Protein AF-A0A952XNN8-F1 (afdb_monomer_lite)

Sequence (340 aa):
MRARLDSSLRLARVRGRLCVHFQHLAVVLCALLALPAVAVSGEESTPTAVELVNASRPTACAEEDNVYVKLIGQGVAAFRIEAHHPDYIETLSADLTAPDFAGCDMSGDPAYAFTPRTVVLYEDAEIKLIGHAFQSFWRPNVVPFRVAERTERGLHLIQVFLKQGAKATEFLVLYPADGYWRLKPLPPPHLGDSAYGSSFLIGPIADERRPLVAIEDVLFEPATRTFHLAFGSGGRGSLAIAAIRDDAAVLDVTFDPPAGSIPFAALRSMFVAPQVADTAEVRWQPGAAEPFSQVAVMDLRAERAQAVRFGRSIPSRHNTSAPDLAFHAFKILPAVAKER

pLDDT: mean 87.73, std 19.94, range [31.05, 98.88]

Foldseek 3Di:
DDDDDDDDDDDDDDDDDDDDDDDDDDPPDPPPPPDPPPPPPPQPWDQFKWKWAWPADAAPALPDLRTKIFTFDFQFFKWKKKWFWAPCQVVDLAWFADHDGVRHDPVPAAKDADDWDKDFQDDDQFKTKIFIADRIDRDPDKEWEAEDPDIDIRTQKMWMWTDDPPDTATAKMARQQFQKIFGHAAADPSYPGADRFKIKHAAFWDDDVHIGWAWRYWYQYPVQRKIWTAGPVGWIKIWTFPDHHNGMTMIMMGIVVGDHRGGRMMMTGGDNDLQSILFFKKWFAQDPPGDIDMDTSVPDHTDIGQKMKTGHNDAHSHRRGHTIMMMHRTTGGPVVVVVD

Structure (mmCIF, N/CA/C/O backbone):
data_AF-A0A952XNN8-F1
#
_entry.id   AF-A0A952XNN8-F1
#
loop_
_atom_site.group_PDB
_atom_site.id
_atom_site.type_symbol
_atom_site.label_atom_id
_atom_site.label_alt_id
_atom_site.label_comp_id
_atom_site.label_asym_id
_atom_site.label_entity_id
_atom_site.label_seq_id
_atom_site.pdbx_PDB_ins_code
_atom_site.Cartn_x
_atom_site.Cartn_y
_atom_site.Cartn_z
_atom_site.occupancy
_atom_site.B_iso_or_equiv
_atom_site.auth_seq_id
_atom_site.auth_comp_id
_atom_site.auth_asym_id
_atom_site.auth_atom_id
_atom_site.pdbx_PDB_model_num
ATOM 1 N N . MET A 1 1 ? -61.383 49.063 20.724 1.00 38.66 1 MET A N 1
ATOM 2 C CA . MET A 1 1 ? -60.481 49.573 21.781 1.00 38.66 1 MET A CA 1
ATOM 3 C C . MET A 1 1 ? -59.365 50.363 21.093 1.00 38.66 1 MET A C 1
ATOM 5 O O . MET A 1 1 ? -58.889 49.914 20.063 1.00 38.66 1 MET A O 1
ATOM 9 N N . ARG A 1 2 ? -59.108 51.581 21.587 1.00 35.41 2 ARG A N 1
ATOM 10 C CA . ARG A 1 2 ? -58.273 52.700 21.072 1.00 35.41 2 ARG A CA 1
ATOM 11 C C . ARG A 1 2 ? -56.933 52.281 20.414 1.00 35.41 2 ARG A C 1
ATOM 13 O O . ARG A 1 2 ? -56.268 51.416 20.958 1.00 35.41 2 ARG A O 1
ATOM 20 N N . ALA A 1 3 ? -56.636 52.723 19.181 1.00 32.47 3 ALA A N 1
ATOM 21 C CA . ALA A 1 3 ? -55.919 53.961 18.756 1.00 32.47 3 ALA A CA 1
ATOM 22 C C . ALA A 1 3 ? -54.372 53.808 18.794 1.00 32.47 3 ALA A C 1
ATOM 24 O O . ALA A 1 3 ? -53.857 53.396 19.822 1.00 32.47 3 ALA A O 1
ATOM 25 N N . ARG A 1 4 ? -53.663 53.907 17.642 1.00 33.66 4 ARG A N 1
ATOM 26 C CA . ARG A 1 4 ? -52.866 55.069 17.121 1.00 33.66 4 ARG A CA 1
ATOM 27 C C . ARG A 1 4 ? -51.765 55.526 18.105 1.00 33.66 4 ARG A C 1
ATOM 29 O O . ARG A 1 4 ? -52.049 55.599 19.287 1.00 33.66 4 ARG A O 1
ATOM 36 N N . LEU A 1 5 ? -50.524 55.887 17.766 1.00 38.25 5 LEU A N 1
ATOM 37 C CA . LEU A 1 5 ? -49.857 56.500 16.600 1.00 38.25 5 LEU A CA 1
ATOM 38 C C . LEU A 1 5 ? -48.440 55.870 16.489 1.00 38.25 5 LEU A C 1
ATOM 40 O O . LEU A 1 5 ? -47.898 55.470 17.511 1.00 38.25 5 LEU A O 1
ATOM 44 N N . ASP A 1 6 ? -47.790 55.611 15.357 1.00 34.72 6 ASP A N 1
ATOM 45 C CA . ASP A 1 6 ? -47.508 56.358 14.122 1.00 34.72 6 ASP A CA 1
ATOM 46 C C . ASP A 1 6 ? -46.457 57.485 14.245 1.00 34.72 6 ASP A C 1
ATOM 48 O O . ASP A 1 6 ? -46.598 58.418 15.035 1.00 34.72 6 ASP A O 1
ATOM 52 N N . SER A 1 7 ? -45.468 57.379 13.345 1.00 35.44 7 SER A N 1
ATOM 53 C CA . SER A 1 7 ? -44.867 58.476 12.570 1.00 35.44 7 SER A CA 1
ATOM 54 C C . SER A 1 7 ? -43.469 59.030 12.913 1.00 35.44 7 SER A C 1
ATOM 56 O O . SER A 1 7 ? -43.279 59.863 13.794 1.00 35.44 7 SER A O 1
ATOM 58 N N . SER A 1 8 ? -42.576 58.751 11.947 1.00 32.84 8 SER A N 1
ATOM 59 C CA . SER A 1 8 ? -41.785 59.710 11.130 1.00 32.84 8 SER A CA 1
ATOM 60 C C . SER A 1 8 ? -40.485 60.307 11.702 1.00 32.84 8 SER A C 1
ATOM 62 O O . SER A 1 8 ? -40.487 60.990 12.713 1.00 32.84 8 SER A O 1
ATOM 64 N N . LEU A 1 9 ? -39.317 59.991 11.114 1.00 35.84 9 LEU A N 1
ATOM 65 C CA . LEU A 1 9 ? -38.689 60.591 9.906 1.00 35.84 9 LEU A CA 1
ATOM 66 C C . LEU A 1 9 ? -38.260 62.059 10.084 1.00 35.84 9 LEU A C 1
ATOM 68 O O . LEU A 1 9 ? -39.118 62.933 10.152 1.00 35.84 9 LEU A O 1
ATOM 72 N N . ARG A 1 10 ? -36.949 62.335 9.952 1.00 34.03 10 ARG A N 1
ATOM 73 C CA . ARG A 1 10 ? -36.367 63.198 8.891 1.00 34.03 10 ARG A CA 1
ATOM 74 C C . ARG A 1 10 ? -34.846 63.379 9.025 1.00 34.03 10 ARG A C 1
ATOM 76 O O . ARG A 1 10 ? -34.302 63.504 10.114 1.00 34.03 10 ARG A O 1
ATOM 83 N N . LEU A 1 11 ? -34.203 63.415 7.856 1.00 37.34 11 LEU A N 1
ATOM 84 C CA . LEU A 1 11 ? -32.816 63.803 7.592 1.00 37.34 11 LEU A CA 1
ATOM 85 C C . LEU A 1 11 ? -32.544 65.284 7.913 1.00 37.34 11 LEU A C 1
ATOM 87 O O . LEU A 1 11 ? -33.414 66.112 7.656 1.00 37.34 11 LEU A O 1
ATOM 91 N N . ALA A 1 12 ? -31.284 65.623 8.225 1.00 34.19 12 ALA A N 1
ATOM 92 C CA . ALA A 1 12 ? -30.585 66.765 7.611 1.00 34.19 12 ALA A CA 1
ATOM 93 C C . ALA A 1 12 ? -29.054 66.709 7.821 1.00 34.19 12 ALA A C 1
ATOM 95 O O . ALA A 1 12 ? -28.563 66.555 8.934 1.00 34.19 12 ALA A O 1
ATOM 96 N N . ARG A 1 13 ? -28.307 66.885 6.721 1.00 37.78 13 ARG A N 1
ATOM 97 C CA . ARG A 1 13 ? -26.875 67.242 6.662 1.00 37.78 13 ARG A CA 1
ATOM 98 C C . ARG A 1 13 ? -26.686 68.707 7.058 1.00 37.78 13 ARG A C 1
ATOM 100 O O . ARG A 1 13 ? -27.404 69.529 6.502 1.00 37.78 13 ARG A O 1
ATOM 107 N N . VAL A 1 14 ? -25.607 69.047 7.773 1.00 37.22 14 VAL A N 1
ATOM 108 C CA . VAL A 1 14 ? -24.924 70.351 7.627 1.00 37.22 14 VAL A CA 1
ATOM 109 C C . VAL A 1 14 ? -23.406 70.187 7.800 1.00 37.22 14 VAL A C 1
ATOM 111 O O . VAL A 1 14 ? -22.929 69.557 8.737 1.00 37.22 14 VAL A O 1
ATOM 114 N N . ARG A 1 15 ? -22.661 70.748 6.838 1.00 36.31 15 ARG A N 1
ATOM 115 C CA . ARG A 1 15 ? -21.203 70.955 6.805 1.00 36.31 15 ARG A CA 1
ATOM 116 C C . ARG A 1 15 ? -20.819 72.156 7.678 1.00 36.31 15 ARG A C 1
ATOM 118 O O . ARG A 1 15 ? -21.513 73.163 7.624 1.00 36.31 15 ARG A O 1
ATOM 125 N N . GLY A 1 16 ? -19.646 72.140 8.309 1.00 31.05 16 GLY A N 1
ATOM 126 C CA . GLY A 1 16 ? -19.059 73.360 8.872 1.00 31.05 16 GLY A CA 1
ATOM 127 C C . GLY A 1 16 ? -17.644 73.160 9.401 1.00 31.05 16 GLY A C 1
ATOM 128 O O . GLY A 1 16 ? -17.443 72.443 10.368 1.00 31.05 16 GLY A O 1
ATOM 129 N N . ARG A 1 17 ? -16.675 73.787 8.730 1.00 36.91 17 ARG A N 1
ATOM 130 C CA . ARG A 1 17 ? -15.258 73.889 9.110 1.00 36.91 17 ARG A CA 1
ATOM 131 C C . ARG A 1 17 ? -15.115 74.660 10.424 1.00 36.91 17 ARG A C 1
ATOM 133 O O . ARG A 1 17 ? -15.753 75.697 10.535 1.00 36.91 17 ARG A O 1
ATOM 140 N N . LEU A 1 18 ? -14.170 74.296 11.290 1.00 37.06 18 LEU A N 1
ATOM 141 C CA . LEU A 1 18 ? -13.399 75.301 12.025 1.00 37.06 18 LEU A CA 1
ATOM 142 C C . LEU A 1 18 ? -11.989 74.786 12.335 1.00 37.06 18 LEU A C 1
ATOM 144 O O . LEU A 1 18 ? -11.784 73.654 12.760 1.00 37.06 18 LEU A O 1
ATOM 148 N N . CYS A 1 19 ? -11.039 75.650 12.008 1.00 33.22 19 CYS A N 1
ATOM 149 C CA . CYS A 1 19 ? -9.606 75.532 12.207 1.00 33.22 19 CYS A CA 1
ATOM 150 C C . CYS A 1 19 ? -9.239 76.060 13.610 1.00 33.22 19 CYS A C 1
ATOM 152 O O . CYS A 1 19 ? -10.074 76.680 14.263 1.00 33.22 19 CYS A O 1
ATOM 154 N N . VAL A 1 20 ? -7.952 75.934 13.954 1.00 38.78 20 VAL A N 1
ATOM 155 C CA . VAL A 1 20 ? -7.191 76.602 15.037 1.00 38.78 20 VAL A CA 1
ATOM 156 C C . VAL A 1 20 ? -6.836 75.724 16.253 1.00 38.78 20 VAL A C 1
ATOM 158 O O . VAL A 1 20 ? -7.549 75.643 17.242 1.00 38.78 20 VAL A O 1
ATOM 161 N N . HIS A 1 21 ? -5.669 75.082 16.104 1.00 34.88 21 HIS A N 1
ATOM 162 C CA . HIS A 1 21 ? -4.480 75.123 16.975 1.00 34.88 21 HIS A CA 1
ATOM 163 C C . HIS A 1 21 ? -4.674 75.000 18.493 1.00 34.88 21 HIS A C 1
ATOM 165 O O . HIS A 1 21 ? -5.120 75.949 19.118 1.00 34.88 21 HIS A O 1
ATOM 171 N N . PHE A 1 22 ? -4.092 73.956 19.096 1.00 36.47 22 PHE A N 1
ATOM 172 C CA . PHE A 1 22 ? -3.045 74.162 20.105 1.00 36.47 22 PHE A CA 1
ATOM 173 C C . PHE A 1 22 ? -2.086 72.964 20.178 1.00 36.47 22 PHE A C 1
ATOM 175 O O . PHE A 1 22 ? -2.487 71.807 20.079 1.00 36.47 22 PHE A O 1
ATOM 182 N N . GLN A 1 23 ? -0.800 73.295 20.277 1.00 36.34 23 GLN A N 1
ATOM 183 C CA . GLN A 1 23 ? 0.357 72.410 20.386 1.00 36.34 23 GLN A CA 1
ATOM 184 C C . GLN A 1 23 ? 0.234 71.433 21.567 1.00 36.34 23 GLN A C 1
ATOM 186 O O . GLN A 1 23 ? -0.269 71.817 22.613 1.00 36.34 23 GLN A O 1
ATOM 191 N N . HIS A 1 24 ? 0.745 70.205 21.422 1.00 33.38 24 HIS A N 1
ATOM 192 C CA . HIS A 1 24 ? 1.887 69.690 22.196 1.00 33.38 24 HIS A CA 1
ATOM 193 C C . HIS A 1 24 ? 2.165 68.207 21.866 1.00 33.38 24 HIS A C 1
ATOM 195 O O . HIS A 1 24 ? 1.346 67.328 22.091 1.00 33.38 24 HIS A O 1
ATOM 201 N N . LEU A 1 25 ? 3.374 67.977 21.346 1.00 37.31 25 LEU A N 1
ATOM 202 C CA . LEU A 1 25 ? 4.320 66.948 21.791 1.00 37.31 25 LEU A CA 1
ATOM 203 C C . LEU A 1 25 ? 3.867 65.468 21.826 1.00 37.31 25 LEU A C 1
ATOM 205 O O . LEU A 1 25 ? 3.408 64.982 22.849 1.00 37.31 25 LEU A O 1
ATOM 209 N N . ALA A 1 26 ? 4.156 64.725 20.752 1.00 40.31 26 ALA A N 1
ATOM 210 C CA . ALA A 1 26 ? 4.663 63.343 20.813 1.00 40.31 26 ALA A CA 1
ATOM 211 C C . ALA A 1 26 ? 5.085 62.885 19.405 1.00 40.31 26 ALA A C 1
ATOM 213 O O . ALA A 1 26 ? 4.307 62.298 18.656 1.00 40.31 26 ALA A O 1
ATOM 214 N N . VAL A 1 27 ? 6.333 63.168 19.025 1.00 37.56 27 VAL A N 1
ATOM 215 C CA . VAL A 1 27 ? 6.974 62.503 17.883 1.00 37.56 27 VAL A CA 1
ATOM 216 C C . VAL A 1 27 ? 7.421 61.127 18.375 1.00 37.56 27 VAL A C 1
ATOM 218 O O . VAL A 1 27 ? 8.501 60.988 18.940 1.00 37.56 27 VAL A O 1
ATOM 221 N N . VAL A 1 28 ? 6.566 60.116 18.213 1.00 43.31 28 VAL A N 1
ATOM 222 C CA . VAL A 1 28 ? 6.980 58.710 18.302 1.00 43.31 28 VAL A CA 1
ATOM 223 C C . VAL A 1 28 ? 7.359 58.272 16.895 1.00 43.31 28 VAL A C 1
ATOM 225 O O . VAL A 1 28 ? 6.518 58.078 16.020 1.00 43.31 28 VAL A O 1
ATOM 228 N N . LEU A 1 29 ? 8.668 58.190 16.685 1.00 41.41 29 LEU A N 1
ATOM 229 C CA . LEU A 1 29 ? 9.317 57.697 15.484 1.00 41.41 29 LEU A CA 1
ATOM 230 C C . LEU A 1 29 ? 8.945 56.214 15.291 1.00 41.41 29 LEU A C 1
ATOM 232 O O . LEU A 1 29 ? 9.485 55.341 15.966 1.00 41.41 29 LEU A O 1
ATOM 236 N N . CYS A 1 30 ? 8.014 55.922 14.378 1.00 38.31 30 CYS A N 1
ATOM 237 C CA . CYS A 1 30 ? 7.807 54.570 13.857 1.00 38.31 30 CYS A CA 1
ATOM 238 C C . CYS A 1 30 ? 9.020 54.177 13.005 1.00 38.31 30 CYS A C 1
ATOM 240 O O . CYS A 1 30 ? 9.032 54.363 11.789 1.00 38.31 30 CYS A O 1
ATOM 242 N N . ALA A 1 31 ? 10.048 53.626 13.648 1.00 39.78 31 ALA A N 1
ATOM 243 C CA . ALA A 1 31 ? 11.050 52.814 12.977 1.00 39.78 31 ALA A CA 1
ATOM 244 C C . ALA A 1 31 ? 10.404 51.466 12.614 1.00 39.78 31 ALA A C 1
ATOM 246 O O . ALA A 1 31 ? 10.476 50.494 13.362 1.00 39.78 31 ALA A O 1
ATOM 247 N N . LEU A 1 32 ? 9.721 51.433 11.468 1.00 42.06 32 LEU A N 1
ATOM 248 C CA . LEU A 1 32 ? 9.370 50.196 10.776 1.00 42.06 32 LEU A CA 1
ATOM 249 C C . LEU A 1 32 ? 10.679 49.528 10.340 1.00 42.06 32 LEU A C 1
ATOM 251 O O . LEU A 1 32 ? 11.254 49.859 9.305 1.00 42.06 32 LEU A O 1
ATOM 255 N N . LEU A 1 33 ? 11.164 48.609 11.172 1.00 42.16 33 LEU A N 1
ATOM 256 C CA . LEU A 1 33 ? 12.166 47.624 10.797 1.00 42.16 33 LEU A CA 1
ATOM 257 C C . LEU A 1 33 ? 11.570 46.766 9.676 1.00 42.16 33 LEU A C 1
ATOM 259 O O . LEU A 1 33 ? 10.766 45.868 9.921 1.00 42.16 33 LEU A O 1
ATOM 263 N N . ALA A 1 34 ? 11.954 47.070 8.438 1.00 42.81 34 ALA A N 1
ATOM 264 C CA . ALA A 1 34 ? 11.803 46.168 7.311 1.00 42.81 34 ALA A CA 1
ATOM 265 C C . ALA A 1 34 ? 12.694 44.943 7.569 1.00 42.81 34 ALA A C 1
ATOM 267 O O . ALA A 1 34 ? 13.867 44.916 7.204 1.00 42.81 34 ALA A O 1
ATOM 268 N N . LEU A 1 35 ? 12.141 43.949 8.265 1.00 39.84 35 LEU A N 1
ATOM 269 C CA . LEU A 1 35 ? 12.686 42.599 8.284 1.00 39.84 35 LEU A CA 1
ATOM 270 C C . LEU A 1 35 ? 12.667 42.094 6.835 1.00 39.84 35 LEU A C 1
ATOM 272 O O . LEU A 1 35 ? 11.587 42.059 6.236 1.00 39.84 35 LEU A O 1
ATOM 276 N N . PRO A 1 36 ? 13.813 41.728 6.236 1.00 40.41 36 PRO A N 1
ATOM 277 C CA . PRO A 1 36 ? 13.785 41.035 4.966 1.00 40.41 36 PRO A CA 1
ATOM 278 C C . PRO A 1 36 ? 13.053 39.717 5.210 1.00 40.41 36 PRO A C 1
ATOM 280 O O . PRO A 1 36 ? 13.489 38.891 6.013 1.00 40.41 36 PRO A O 1
ATOM 283 N N . ALA A 1 37 ? 11.914 39.541 4.543 1.00 41.75 37 ALA A N 1
ATOM 284 C CA . ALA A 1 37 ? 11.331 38.228 4.365 1.00 41.75 37 ALA A CA 1
ATOM 285 C C . ALA A 1 37 ? 12.390 37.396 3.637 1.00 41.75 37 ALA A C 1
ATOM 287 O O . ALA A 1 37 ? 12.587 37.538 2.431 1.00 41.75 37 ALA A O 1
ATOM 288 N N . VAL A 1 38 ? 13.135 36.588 4.390 1.00 37.34 38 VAL A N 1
ATOM 289 C CA . VAL A 1 38 ? 13.925 35.511 3.814 1.00 37.34 38 VAL A CA 1
ATOM 290 C C . VAL A 1 38 ? 12.889 34.585 3.202 1.00 37.34 38 VAL A C 1
ATOM 292 O O . VAL A 1 38 ? 12.215 33.835 3.906 1.00 37.34 38 VAL A O 1
ATOM 295 N N . ALA A 1 39 ? 12.693 34.715 1.892 1.00 38.72 39 ALA A N 1
ATOM 296 C CA . ALA A 1 39 ? 12.057 33.680 1.113 1.00 38.72 39 ALA A CA 1
ATOM 297 C C . ALA A 1 39 ? 12.880 32.420 1.379 1.00 38.72 39 ALA A C 1
ATOM 299 O O . ALA A 1 39 ? 14.036 32.322 0.966 1.00 38.72 39 ALA A O 1
ATOM 300 N N . VAL A 1 40 ? 12.319 31.497 2.157 1.00 36.19 40 VAL A N 1
ATOM 301 C CA . VAL A 1 40 ? 12.812 30.128 2.199 1.00 36.19 40 VAL A CA 1
ATOM 302 C C . VAL A 1 40 ? 12.585 29.617 0.787 1.00 36.19 40 VAL A C 1
ATOM 304 O O . VAL A 1 40 ? 11.469 29.254 0.422 1.00 36.19 40 VAL A O 1
ATOM 307 N N . SER A 1 41 ? 13.623 29.697 -0.043 1.00 41.06 41 SER A N 1
ATOM 308 C CA . SER A 1 41 ? 13.684 28.968 -1.297 1.00 41.06 41 SER A CA 1
ATOM 309 C C . SER A 1 41 ? 13.541 27.502 -0.918 1.00 41.06 41 SER A C 1
ATOM 311 O O . SER A 1 41 ? 14.491 26.896 -0.427 1.00 41.06 41 SER A O 1
ATOM 313 N N . GLY A 1 42 ? 12.328 26.965 -1.047 1.00 44.47 42 GLY A N 1
ATOM 314 C CA . GLY A 1 42 ? 12.117 25.531 -0.970 1.00 44.47 42 GLY A CA 1
ATOM 315 C C . GLY A 1 42 ? 13.033 24.910 -2.010 1.00 44.47 42 GLY A C 1
ATOM 316 O O . GLY A 1 42 ? 12.947 25.260 -3.186 1.00 44.47 42 GLY A O 1
ATOM 317 N N . GLU A 1 43 ? 13.970 24.081 -1.565 1.00 57.31 43 GLU A N 1
ATOM 318 C CA . GLU A 1 43 ? 14.829 23.326 -2.462 1.00 57.31 43 GLU A CA 1
ATOM 319 C C . GLU A 1 43 ? 13.937 22.549 -3.440 1.00 57.31 43 GLU A C 1
ATOM 321 O O . GLU A 1 43 ? 13.166 21.673 -3.045 1.00 57.31 43 GLU A O 1
ATOM 326 N N . GLU A 1 44 ? 13.984 22.935 -4.714 1.00 67.38 44 GLU A N 1
ATOM 327 C CA . GLU A 1 44 ? 13.086 22.410 -5.733 1.00 67.38 44 GLU A CA 1
ATOM 328 C C . GLU A 1 44 ? 13.489 20.964 -6.041 1.00 67.38 44 GLU A C 1
ATOM 330 O O . GLU A 1 44 ? 14.497 20.685 -6.690 1.00 67.38 44 GLU A O 1
ATOM 335 N N . SER A 1 45 ? 12.736 20.017 -5.485 1.00 81.50 45 SER A N 1
ATOM 336 C CA . SER A 1 45 ? 12.999 18.588 -5.634 1.00 81.50 45 SER A CA 1
ATOM 337 C C . SER A 1 45 ? 13.016 18.178 -7.109 1.00 81.50 45 SER A C 1
ATOM 339 O O . SER A 1 45 ? 12.103 18.537 -7.855 1.00 81.50 45 SER A O 1
ATOM 341 N N . THR A 1 46 ? 14.000 17.382 -7.524 1.00 90.19 46 THR A N 1
ATOM 342 C CA . THR A 1 46 ? 14.144 16.965 -8.928 1.00 90.19 46 THR A CA 1
ATOM 343 C C . THR A 1 46 ? 13.443 15.621 -9.166 1.00 90.19 46 THR A C 1
ATOM 345 O O . THR A 1 46 ? 13.690 14.684 -8.399 1.00 90.19 46 THR A O 1
ATOM 348 N N . PRO A 1 47 ? 12.588 15.484 -10.201 1.00 92.81 47 PRO A N 1
ATOM 349 C CA . PRO A 1 47 ? 12.023 14.194 -10.593 1.00 92.81 47 PRO A CA 1
ATOM 350 C C . PRO A 1 47 ? 13.113 13.161 -10.897 1.00 92.81 47 PRO A C 1
ATOM 352 O O . PRO A 1 47 ? 14.149 13.494 -11.472 1.00 92.81 47 PRO A O 1
ATOM 355 N N . THR A 1 48 ? 12.891 11.898 -10.539 1.00 95.38 48 THR A N 1
ATOM 356 C CA . THR A 1 48 ? 13.859 10.826 -10.802 1.00 95.38 48 THR A CA 1
ATOM 357 C C . THR A 1 48 ? 13.191 9.521 -11.215 1.00 95.38 48 THR A C 1
ATOM 359 O O . THR A 1 48 ? 12.012 9.303 -10.952 1.00 95.38 48 THR A O 1
ATOM 362 N N . ALA A 1 49 ? 13.966 8.644 -11.851 1.00 96.38 49 ALA A N 1
ATOM 363 C CA . ALA A 1 49 ? 13.575 7.265 -12.114 1.00 96.38 49 ALA A CA 1
ATOM 364 C C . ALA A 1 49 ? 14.199 6.336 -11.069 1.00 96.38 49 ALA A C 1
ATOM 366 O O . ALA A 1 49 ? 15.361 6.516 -10.689 1.00 96.38 49 ALA A O 1
ATOM 367 N N . VAL A 1 50 ? 13.455 5.313 -10.669 1.00 98.12 50 VAL A N 1
ATOM 368 C CA . VAL A 1 50 ? 13.893 4.259 -9.749 1.00 98.12 50 VAL A CA 1
ATOM 369 C C . VAL A 1 50 ? 14.066 2.946 -10.498 1.00 98.12 50 VAL A C 1
ATOM 371 O O . VAL A 1 50 ? 13.507 2.755 -11.576 1.00 98.12 50 VAL A O 1
ATOM 374 N N . GLU A 1 51 ? 14.872 2.053 -9.945 1.00 98.38 51 GLU A N 1
ATOM 375 C CA . GLU A 1 51 ? 15.040 0.699 -10.453 1.00 98.38 51 GLU A CA 1
ATOM 376 C C . GLU A 1 51 ? 13.935 -0.208 -9.901 1.00 98.38 51 GLU A C 1
ATOM 378 O O . GLU A 1 51 ? 13.638 -0.185 -8.704 1.00 98.38 51 GLU A O 1
ATOM 383 N N . LEU A 1 52 ? 13.339 -1.005 -10.783 1.00 98.56 52 LEU A N 1
ATOM 384 C CA . LEU A 1 52 ? 12.391 -2.062 -10.464 1.00 98.56 52 LEU A CA 1
ATOM 385 C C . LEU A 1 52 ? 13.133 -3.395 -10.504 1.00 98.56 52 LEU A C 1
ATOM 387 O O . LEU A 1 52 ? 13.622 -3.791 -11.559 1.00 98.56 52 LEU A O 1
ATOM 391 N N . VAL A 1 53 ? 13.197 -4.100 -9.377 1.00 98.25 53 VAL A N 1
ATOM 392 C CA . VAL A 1 53 ? 13.839 -5.419 -9.292 1.00 98.25 53 VAL A CA 1
ATOM 393 C C . VAL A 1 53 ? 12.798 -6.468 -8.937 1.00 98.25 53 VAL A C 1
ATOM 395 O O . VAL A 1 53 ? 12.229 -6.456 -7.844 1.00 98.25 53 VAL A O 1
ATOM 398 N N . ASN A 1 54 ? 12.562 -7.394 -9.862 1.00 98.25 54 ASN A N 1
ATOM 399 C CA . ASN A 1 54 ? 11.638 -8.500 -9.666 1.00 98.25 54 ASN A CA 1
ATOM 400 C C . ASN A 1 54 ? 12.309 -9.642 -8.889 1.00 98.25 54 ASN A C 1
ATOM 402 O O . ASN A 1 54 ? 13.248 -10.271 -9.371 1.00 98.25 54 ASN A O 1
ATOM 406 N N . ALA A 1 55 ? 11.814 -9.911 -7.687 1.00 97.19 55 ALA A N 1
ATOM 407 C CA . ALA A 1 55 ? 12.210 -11.021 -6.826 1.00 97.19 55 ALA A CA 1
ATOM 408 C C . ALA A 1 55 ? 11.065 -12.037 -6.648 1.00 97.19 55 ALA A C 1
ATOM 410 O O . ALA A 1 55 ? 11.037 -12.782 -5.665 1.00 97.19 55 ALA A O 1
ATOM 411 N N . SER A 1 56 ? 10.105 -12.043 -7.578 1.00 97.75 56 SER A N 1
ATOM 412 C CA . SER A 1 56 ? 8.965 -12.958 -7.562 1.00 97.75 56 SER A CA 1
ATOM 413 C C . SER A 1 56 ? 9.391 -14.400 -7.841 1.00 97.75 56 SER A C 1
ATOM 415 O O . SER A 1 56 ? 10.371 -14.655 -8.543 1.00 97.75 56 SER A O 1
ATOM 417 N N . ARG A 1 57 ? 8.626 -15.361 -7.321 1.00 96.75 57 ARG A N 1
ATOM 418 C CA . ARG A 1 57 ? 8.839 -16.800 -7.540 1.00 96.75 57 ARG A CA 1
ATOM 419 C C . ARG A 1 57 ? 7.544 -17.487 -7.968 1.00 96.75 57 ARG A C 1
ATOM 421 O O . ARG A 1 57 ? 6.484 -17.089 -7.499 1.00 96.75 57 ARG A O 1
ATOM 428 N N . PRO A 1 58 ? 7.575 -18.495 -8.851 1.00 96.44 58 PRO A N 1
ATOM 429 C CA . PRO A 1 58 ? 6.372 -19.255 -9.175 1.00 96.44 58 PRO A CA 1
ATOM 430 C C . PRO A 1 58 ? 5.893 -20.054 -7.955 1.00 96.44 58 PRO A C 1
ATOM 432 O O . PRO A 1 58 ? 6.708 -20.548 -7.176 1.00 96.44 58 PRO A O 1
ATOM 435 N N . THR A 1 59 ? 4.577 -20.200 -7.811 1.00 95.94 59 THR A N 1
ATOM 436 C CA . THR A 1 59 ? 3.941 -21.034 -6.781 1.00 95.94 59 THR A CA 1
ATOM 437 C C . THR A 1 59 ? 2.644 -21.640 -7.321 1.00 95.94 59 THR A C 1
ATOM 439 O O . THR A 1 59 ? 2.111 -21.189 -8.335 1.00 95.94 59 THR A O 1
ATOM 442 N N . ALA A 1 60 ? 2.146 -22.672 -6.641 1.00 95.44 60 ALA A N 1
ATOM 443 C CA . ALA A 1 60 ? 0.803 -23.214 -6.847 1.00 95.44 60 ALA A CA 1
ATOM 444 C C . ALA A 1 60 ? -0.200 -22.723 -5.786 1.00 95.44 60 ALA A C 1
ATOM 446 O O . ALA A 1 60 ? -1.391 -22.982 -5.929 1.00 95.44 60 ALA A O 1
ATOM 447 N N . CYS A 1 61 ? 0.276 -22.041 -4.740 1.00 95.31 61 CYS A N 1
ATOM 448 C CA . CYS A 1 61 ? -0.534 -21.546 -3.634 1.00 95.31 61 CYS A CA 1
ATOM 449 C C . CYS A 1 61 ? -1.062 -20.137 -3.925 1.00 95.31 61 CYS A C 1
ATOM 451 O O . CYS A 1 61 ? -0.273 -19.213 -4.112 1.00 95.31 61 CYS A O 1
ATOM 453 N N . ALA A 1 62 ? -2.385 -19.955 -3.926 1.00 94.19 62 ALA A N 1
ATOM 454 C CA . ALA A 1 62 ? -2.992 -18.643 -4.159 1.00 94.19 62 ALA A CA 1
ATOM 455 C C . ALA A 1 62 ? -2.855 -17.682 -2.964 1.00 94.19 62 ALA A C 1
ATOM 457 O O . ALA A 1 62 ? -2.949 -16.482 -3.169 1.00 94.19 62 ALA A O 1
ATOM 458 N N . GLU A 1 63 ? -2.588 -18.199 -1.760 1.00 93.56 63 GLU A N 1
ATOM 459 C CA . GLU A 1 63 ? -2.432 -17.420 -0.514 1.00 93.56 63 GLU A CA 1
ATOM 460 C C . GLU A 1 63 ? -0.968 -17.099 -0.166 1.00 93.56 63 GLU A C 1
ATOM 462 O O . GLU A 1 63 ? -0.670 -16.520 0.882 1.00 93.56 63 GLU A O 1
ATOM 467 N N . GLU A 1 64 ? -0.018 -17.528 -1.001 1.00 93.19 64 GLU A N 1
ATOM 468 C CA . GLU A 1 64 ? 1.392 -17.223 -0.804 1.00 93.19 64 GLU A CA 1
ATOM 469 C C . GLU A 1 64 ? 1.729 -15.922 -1.524 1.00 93.19 64 GLU A C 1
ATOM 471 O O . GLU A 1 64 ? 1.649 -15.845 -2.748 1.00 93.19 64 GLU A O 1
ATOM 476 N N . ASP A 1 65 ? 2.209 -14.928 -0.775 1.00 93.81 65 ASP A N 1
ATOM 477 C CA . ASP A 1 65 ? 2.800 -13.715 -1.339 1.00 93.81 65 ASP A CA 1
ATOM 478 C C . ASP A 1 65 ? 4.097 -14.053 -2.108 1.00 93.81 65 ASP A C 1
ATOM 480 O O . ASP A 1 65 ? 5.219 -13.941 -1.587 1.00 93.81 65 ASP A O 1
ATOM 484 N N . ASN A 1 66 ? 3.954 -14.506 -3.346 1.00 96.44 66 ASN A N 1
ATOM 485 C CA . ASN A 1 66 ? 5.035 -14.952 -4.214 1.00 96.44 66 ASN A CA 1
ATOM 486 C C . ASN A 1 66 ? 5.477 -13.872 -5.209 1.00 96.44 66 ASN A C 1
ATOM 488 O O . ASN A 1 66 ? 6.573 -13.977 -5.762 1.00 96.44 66 ASN A O 1
ATOM 492 N N . VAL A 1 67 ? 4.669 -12.826 -5.403 1.00 98.31 67 VAL A N 1
ATOM 493 C CA . VAL A 1 67 ? 5.057 -11.620 -6.136 1.00 98.31 67 VAL A CA 1
ATOM 494 C C . VAL A 1 67 ? 5.799 -10.681 -5.193 1.00 98.31 67 VAL A C 1
ATOM 496 O O . VAL A 1 67 ? 5.320 -10.342 -4.107 1.00 98.31 67 VAL A O 1
ATOM 499 N N . TYR A 1 68 ? 6.980 -10.241 -5.615 1.00 98.44 68 TYR A N 1
ATOM 500 C CA . TYR A 1 68 ? 7.795 -9.291 -4.870 1.00 98.44 68 TYR A CA 1
ATOM 501 C C . TYR A 1 68 ? 8.594 -8.412 -5.828 1.00 98.44 68 TYR A C 1
ATOM 503 O O . TYR A 1 68 ? 9.593 -8.851 -6.393 1.00 98.44 68 TYR A O 1
ATOM 511 N N . VAL A 1 69 ? 8.163 -7.164 -6.006 1.00 98.75 69 VAL A N 1
ATOM 512 C CA . VAL A 1 69 ? 8.860 -6.193 -6.863 1.00 98.75 69 VAL A CA 1
ATOM 513 C C . VAL A 1 69 ? 9.388 -5.058 -6.002 1.00 98.75 69 VAL A C 1
ATOM 515 O O . VAL A 1 69 ? 8.620 -4.346 -5.358 1.00 98.75 69 VAL A O 1
ATOM 518 N N . LYS A 1 70 ? 10.712 -4.908 -5.984 1.00 98.69 70 LYS A N 1
ATOM 519 C CA . LYS A 1 70 ? 11.448 -3.929 -5.181 1.00 98.69 70 LYS A CA 1
ATOM 520 C C . LYS A 1 70 ? 11.646 -2.641 -5.969 1.00 98.69 70 LYS A C 1
ATOM 522 O O . LYS A 1 70 ? 11.970 -2.699 -7.153 1.00 98.69 70 LYS A O 1
ATOM 527 N N . LEU A 1 71 ? 11.512 -1.501 -5.299 1.00 98.75 71 LEU A N 1
ATOM 528 C CA . LEU A 1 71 ? 11.850 -0.184 -5.830 1.00 98.75 71 LEU A CA 1
ATOM 529 C C . LEU A 1 71 ? 13.134 0.304 -5.153 1.00 98.75 71 LEU A C 1
ATOM 531 O O . LEU A 1 71 ? 13.182 0.474 -3.930 1.00 98.75 71 LEU A O 1
ATOM 535 N N . ILE A 1 72 ? 14.178 0.524 -5.953 1.00 98.25 72 ILE A N 1
ATOM 536 C CA . ILE A 1 72 ? 15.502 0.951 -5.490 1.00 98.25 72 ILE A CA 1
ATOM 537 C C . ILE A 1 72 ? 15.832 2.312 -6.100 1.00 98.25 72 ILE A C 1
ATOM 539 O O . ILE A 1 72 ? 15.740 2.523 -7.307 1.00 98.25 72 ILE A 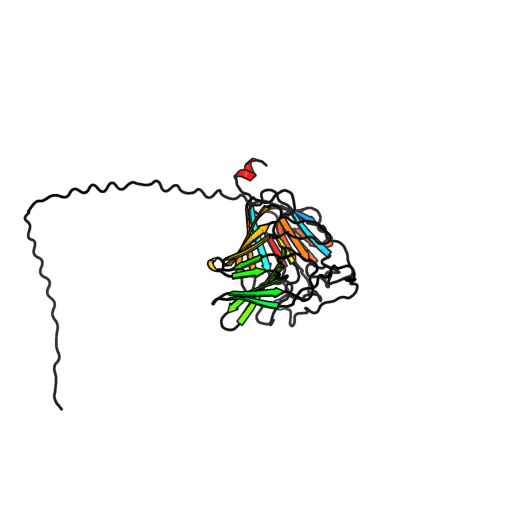O 1
ATOM 543 N N . GLY A 1 73 ? 16.225 3.265 -5.262 1.00 95.50 73 GLY A N 1
ATOM 544 C CA . GLY A 1 73 ? 16.492 4.627 -5.704 1.00 95.50 73 GLY A CA 1
ATOM 545 C C . GLY A 1 73 ? 17.154 5.440 -4.610 1.00 95.50 73 GLY A C 1
ATOM 546 O O . GLY A 1 73 ? 16.477 6.109 -3.837 1.00 95.50 73 GLY A O 1
ATOM 547 N N . GLN A 1 74 ? 18.487 5.411 -4.557 1.00 94.19 74 GLN A N 1
ATOM 548 C CA . GLN A 1 74 ? 19.215 6.235 -3.592 1.00 94.19 74 GLN A CA 1
ATOM 549 C C . GLN A 1 74 ? 18.880 7.722 -3.802 1.00 94.19 74 GLN A C 1
ATOM 551 O O . GLN A 1 74 ? 18.730 8.190 -4.933 1.00 94.19 74 GLN A O 1
ATOM 556 N N . GLY A 1 75 ? 18.744 8.456 -2.703 1.00 95.25 75 GLY A N 1
ATOM 557 C CA . GLY A 1 75 ? 18.389 9.869 -2.700 1.00 95.25 75 GLY A CA 1
ATOM 558 C C . GLY A 1 75 ? 16.902 10.161 -2.874 1.00 95.25 75 GLY A C 1
ATOM 559 O O . GLY A 1 75 ? 16.529 11.330 -2.772 1.00 95.25 75 GLY A O 1
ATOM 560 N N . VAL A 1 76 ? 16.050 9.154 -3.121 1.00 97.44 76 VAL A N 1
ATOM 561 C CA . VAL A 1 76 ? 14.594 9.356 -3.180 1.00 97.44 76 VAL A CA 1
ATOM 562 C C . VAL A 1 76 ? 14.107 9.836 -1.817 1.00 97.44 76 VAL A C 1
ATOM 564 O O . VAL A 1 76 ? 14.244 9.148 -0.811 1.00 97.44 76 VAL A O 1
ATOM 567 N N . ALA A 1 77 ? 13.546 11.037 -1.793 1.00 97.44 77 ALA A N 1
ATOM 568 C CA . ALA A 1 77 ? 13.073 11.709 -0.591 1.00 97.44 77 ALA A CA 1
ATOM 569 C C . ALA A 1 77 ? 11.547 11.787 -0.529 1.00 97.44 77 ALA A C 1
ATOM 571 O O . ALA A 1 77 ? 10.990 11.918 0.556 1.00 97.44 77 ALA A O 1
ATOM 572 N N . ALA A 1 78 ? 10.870 11.717 -1.678 1.00 98.19 78 ALA A N 1
ATOM 573 C CA . ALA A 1 78 ? 9.416 11.719 -1.745 1.00 98.19 78 ALA A CA 1
ATOM 574 C C . ALA A 1 78 ? 8.899 10.985 -2.985 1.00 98.19 78 ALA A C 1
ATOM 576 O O . ALA A 1 78 ? 9.587 10.927 -4.006 1.00 98.19 78 ALA A O 1
ATOM 577 N N . PHE A 1 79 ? 7.687 10.444 -2.888 1.00 98.75 79 PHE A N 1
ATOM 578 C CA . PHE A 1 79 ? 6.946 9.823 -3.987 1.00 98.75 79 PHE A CA 1
ATOM 579 C C . PHE A 1 79 ? 5.463 9.688 -3.618 1.00 98.75 79 PHE A C 1
ATOM 581 O O . PHE A 1 79 ? 5.059 10.015 -2.501 1.00 98.75 79 PHE A O 1
ATOM 588 N N . ARG A 1 80 ? 4.650 9.208 -4.558 1.00 98.75 80 ARG A N 1
ATOM 589 C CA . ARG A 1 80 ? 3.215 8.985 -4.378 1.00 98.75 80 ARG A CA 1
ATOM 590 C C . ARG A 1 80 ? 2.853 7.528 -4.625 1.00 98.75 80 ARG A C 1
ATOM 592 O O . ARG A 1 80 ? 3.407 6.900 -5.528 1.00 98.75 80 ARG A O 1
ATOM 599 N N . ILE A 1 81 ? 1.904 7.028 -3.836 1.00 98.88 81 ILE A N 1
ATOM 600 C CA . ILE A 1 81 ? 1.246 5.737 -4.042 1.00 98.88 81 ILE A CA 1
ATOM 601 C C . ILE A 1 81 ? -0.226 5.992 -4.346 1.00 98.88 81 ILE A C 1
ATOM 603 O O . ILE A 1 81 ? -0.869 6.790 -3.662 1.00 98.88 81 ILE A O 1
ATOM 607 N N . GLU A 1 82 ? -0.768 5.308 -5.347 1.00 98.69 82 GLU A N 1
ATOM 608 C CA . GLU A 1 82 ? -2.195 5.349 -5.661 1.00 98.69 82 GLU A CA 1
ATOM 609 C C . GLU A 1 82 ? -2.763 3.941 -5.774 1.00 98.69 82 GLU A C 1
ATOM 611 O O . GLU A 1 82 ? -2.152 3.080 -6.400 1.00 98.69 82 GLU A O 1
ATOM 616 N N . ALA A 1 83 ? -3.938 3.722 -5.195 1.00 98.69 83 ALA A N 1
ATOM 617 C CA . ALA A 1 83 ? -4.767 2.559 -5.468 1.00 98.69 83 ALA A CA 1
ATOM 618 C C . ALA A 1 83 ? -5.917 2.985 -6.375 1.00 98.69 83 ALA A C 1
ATOM 620 O O . ALA A 1 83 ? -6.567 3.989 -6.087 1.00 98.69 83 ALA A O 1
ATOM 621 N N . HIS A 1 84 ? -6.172 2.219 -7.429 1.00 98.31 84 HIS A N 1
ATOM 622 C CA . HIS A 1 84 ? -7.279 2.407 -8.369 1.00 98.31 84 HIS A CA 1
ATOM 623 C C . HIS A 1 84 ? -8.063 1.108 -8.477 1.00 98.31 84 HIS A C 1
ATOM 625 O O . HIS A 1 84 ? -7.480 0.029 -8.370 1.00 98.31 84 HIS A O 1
ATOM 631 N N . HIS A 1 85 ? -9.367 1.186 -8.724 1.00 97.44 85 HIS A N 1
ATOM 632 C CA . HIS A 1 85 ? -10.115 -0.022 -9.067 1.00 97.44 85 HIS A CA 1
ATOM 633 C C . HIS A 1 85 ? -9.570 -0.652 -10.359 1.00 97.44 85 HIS A C 1
ATOM 635 O O . HIS A 1 85 ? -9.092 0.077 -11.235 1.00 97.44 85 HIS A O 1
ATOM 641 N N . PRO A 1 86 ? -9.643 -1.987 -10.515 1.00 96.19 86 PRO A N 1
ATOM 642 C CA . PRO A 1 86 ? -9.311 -2.616 -11.785 1.00 96.19 86 PRO A CA 1
ATOM 643 C C . PRO A 1 86 ? -10.257 -2.125 -12.889 1.00 96.19 86 PRO A C 1
ATOM 645 O O . PRO A 1 86 ? -11.436 -1.866 -12.641 1.00 96.19 86 PRO A O 1
ATOM 648 N N . ASP A 1 87 ? -9.772 -2.069 -14.132 1.00 93.50 87 ASP A N 1
ATOM 649 C CA . ASP A 1 87 ? -10.507 -1.480 -15.269 1.00 93.50 87 ASP A CA 1
ATOM 650 C C . ASP A 1 87 ? -11.872 -2.167 -15.545 1.00 93.50 87 ASP A C 1
ATOM 652 O O . ASP A 1 87 ? -12.745 -1.608 -16.207 1.00 93.50 87 ASP A O 1
ATOM 656 N N . TYR A 1 88 ? -12.080 -3.381 -15.022 1.00 94.50 88 TYR A N 1
ATOM 657 C CA . TYR A 1 88 ? -13.313 -4.165 -15.143 1.00 94.50 88 TYR A CA 1
ATOM 658 C C . TYR A 1 88 ? -14.269 -4.053 -13.939 1.00 94.50 88 TYR A C 1
ATOM 660 O O . TYR A 1 88 ? -15.272 -4.769 -13.913 1.00 94.50 88 TYR A O 1
ATOM 668 N N . ILE A 1 89 ? -14.003 -3.199 -12.943 1.00 95.56 89 ILE A N 1
ATOM 669 C CA . ILE A 1 89 ? -14.780 -3.122 -11.687 1.00 95.56 89 ILE A CA 1
ATOM 670 C C . ILE A 1 89 ? -16.290 -2.922 -11.907 1.00 95.56 89 ILE A C 1
ATOM 672 O O . ILE A 1 89 ? -17.114 -3.572 -11.261 1.00 95.56 89 ILE A O 1
ATOM 676 N N . GLU A 1 90 ? -16.660 -2.095 -12.885 1.00 94.00 90 GLU A N 1
ATOM 677 C CA . GLU A 1 90 ? -18.055 -1.780 -13.224 1.00 94.00 90 GLU A CA 1
ATOM 678 C C . GLU A 1 90 ? -18.812 -2.980 -13.812 1.00 94.00 90 GLU A C 1
ATOM 680 O O . GLU A 1 90 ? -20.039 -2.998 -13.858 1.00 94.00 90 GLU A O 1
ATOM 685 N N . THR A 1 91 ? -18.089 -4.008 -14.264 1.00 93.62 91 THR A N 1
ATOM 686 C CA . THR A 1 91 ? -18.681 -5.232 -14.823 1.00 93.62 91 THR A CA 1
ATOM 687 C C . THR A 1 91 ? -18.980 -6.288 -13.760 1.00 93.62 91 THR A C 1
ATOM 689 O O . THR A 1 91 ? -19.664 -7.273 -14.046 1.00 93.62 91 THR A O 1
ATOM 692 N N . LEU A 1 92 ? -18.476 -6.109 -12.534 1.00 93.56 92 LEU A N 1
ATOM 693 C CA . LEU A 1 92 ? -18.633 -7.086 -11.464 1.00 93.56 92 LEU A CA 1
ATOM 694 C C . LEU A 1 92 ? -20.023 -6.987 -10.838 1.00 93.56 92 LEU A C 1
ATOM 696 O O . LEU A 1 92 ? -20.414 -5.945 -10.325 1.00 93.56 92 LEU A O 1
ATOM 700 N N . SER A 1 93 ? -20.753 -8.101 -10.807 1.00 90.69 93 SER A N 1
ATOM 701 C CA . SER A 1 93 ? -22.003 -8.206 -10.042 1.00 90.69 93 SER A CA 1
ATOM 702 C C . SER A 1 93 ? -21.778 -8.583 -8.576 1.00 90.69 93 SER A C 1
ATOM 704 O O . SER A 1 93 ? -22.657 -8.381 -7.743 1.00 90.69 93 SER A O 1
ATOM 706 N N . ALA A 1 94 ? -20.638 -9.205 -8.277 1.00 90.19 94 ALA A N 1
ATOM 707 C CA . ALA A 1 94 ? -20.244 -9.649 -6.950 1.00 90.19 94 ALA A CA 1
ATOM 708 C C . ALA A 1 94 ? -18.717 -9.737 -6.873 1.00 90.19 94 ALA A C 1
ATOM 710 O O . ALA A 1 94 ? -18.055 -9.972 -7.885 1.00 90.19 94 ALA A O 1
ATOM 711 N N . ASP A 1 95 ? -18.187 -9.582 -5.664 1.00 92.56 95 ASP A N 1
ATOM 712 C CA . ASP A 1 95 ? -16.765 -9.734 -5.383 1.00 92.56 95 ASP A CA 1
ATOM 713 C C . ASP A 1 95 ? -16.472 -11.113 -4.775 1.00 92.56 95 ASP A C 1
ATOM 715 O O . ASP A 1 95 ? -17.238 -11.605 -3.941 1.00 92.56 95 ASP A O 1
ATOM 719 N N . LEU A 1 96 ? -15.369 -11.740 -5.190 1.00 92.69 96 LEU A N 1
ATOM 720 C CA . LEU A 1 96 ? -14.898 -13.006 -4.631 1.00 92.69 96 LEU A CA 1
ATOM 721 C C . LEU A 1 96 ? -13.660 -12.740 -3.781 1.00 92.69 96 LEU A C 1
ATOM 723 O O . LEU A 1 96 ? -12.602 -12.403 -4.307 1.00 92.69 96 LEU A O 1
ATOM 727 N N . THR A 1 97 ? -13.806 -12.915 -2.470 1.00 93.12 97 THR A N 1
ATOM 728 C CA . THR A 1 97 ? -12.776 -12.598 -1.464 1.00 93.12 97 THR A CA 1
ATOM 729 C C . THR A 1 97 ? -12.496 -13.753 -0.504 1.00 93.12 97 THR A C 1
ATOM 731 O O . THR A 1 97 ? -11.738 -13.608 0.452 1.00 93.12 97 THR A O 1
ATOM 734 N N . ALA A 1 98 ? -13.133 -14.907 -0.726 1.00 92.75 98 ALA A N 1
ATOM 735 C CA . ALA A 1 98 ? -12.884 -16.093 0.079 1.00 92.75 98 ALA A CA 1
ATOM 736 C C . ALA A 1 98 ? -11.459 -16.612 -0.183 1.00 92.75 98 ALA A C 1
ATOM 738 O O . ALA A 1 98 ? -11.054 -16.668 -1.348 1.00 92.75 98 ALA A O 1
ATOM 739 N N . PRO A 1 99 ? -10.723 -17.017 0.865 1.00 91.50 99 PRO A N 1
ATOM 740 C CA . PRO A 1 99 ? -9.377 -17.536 0.688 1.00 91.50 99 PRO A CA 1
ATOM 741 C C . PRO A 1 99 ? -9.383 -18.892 -0.038 1.00 91.50 99 PRO A C 1
ATOM 743 O O . PRO A 1 99 ? -10.272 -19.723 0.173 1.00 91.50 99 PRO A O 1
ATOM 746 N N . ASP A 1 100 ? -8.365 -19.125 -0.861 1.00 91.81 100 ASP A N 1
ATOM 747 C CA . ASP A 1 100 ? -8.100 -20.329 -1.645 1.00 91.81 100 ASP A CA 1
ATOM 748 C C . ASP A 1 100 ? -6.769 -20.974 -1.226 1.00 91.81 100 ASP A C 1
ATOM 750 O O . ASP A 1 100 ? -5.710 -20.757 -1.811 1.00 91.81 100 ASP A O 1
ATOM 754 N N . PHE A 1 101 ? -6.833 -21.841 -0.216 1.00 92.31 101 PHE A N 1
ATOM 755 C CA . PHE A 1 101 ? -5.667 -22.576 0.281 1.00 92.31 101 PHE A CA 1
ATOM 756 C C . PHE A 1 101 ? -5.273 -23.787 -0.583 1.00 92.31 101 PHE A C 1
ATOM 758 O O . PHE A 1 101 ? -4.465 -24.618 -0.150 1.00 92.31 101 PHE A O 1
ATOM 765 N N . ALA A 1 102 ? -5.838 -23.950 -1.783 1.00 89.12 102 ALA A N 1
ATOM 766 C CA . ALA A 1 102 ? -5.440 -25.039 -2.663 1.00 89.12 102 ALA A CA 1
ATOM 767 C C . ALA A 1 102 ? -3.946 -24.925 -3.016 1.00 89.12 102 ALA A C 1
ATOM 769 O O . ALA A 1 102 ? -3.460 -23.877 -3.429 1.00 89.12 102 ALA A O 1
ATOM 770 N N . GLY A 1 103 ? -3.202 -26.021 -2.840 1.00 88.56 103 GLY A N 1
ATOM 771 C CA . GLY A 1 103 ? -1.764 -26.053 -3.128 1.00 88.56 103 GLY A CA 1
ATOM 772 C C . GLY A 1 103 ? -0.881 -25.306 -2.121 1.00 88.56 103 GLY A C 1
ATOM 773 O O . GLY A 1 103 ? 0.314 -25.170 -2.373 1.00 88.56 103 GLY A O 1
ATOM 774 N N . CYS A 1 104 ? -1.435 -24.848 -0.995 1.00 92.94 104 CYS A N 1
ATOM 775 C CA . CYS A 1 104 ? -0.700 -24.127 0.040 1.00 92.94 104 CYS A CA 1
ATOM 776 C C . CYS A 1 104 ? -0.154 -25.047 1.138 1.00 92.94 104 CYS A C 1
ATOM 778 O O . CYS A 1 104 ? -0.883 -25.867 1.695 1.00 92.94 104 CYS A O 1
ATOM 780 N N . ASP A 1 105 ? 1.112 -24.840 1.508 1.00 89.12 105 ASP A N 1
ATOM 781 C CA . ASP A 1 105 ? 1.705 -25.369 2.740 1.00 89.12 105 ASP A CA 1
ATOM 782 C C . ASP A 1 105 ? 2.129 -24.213 3.654 1.00 89.12 105 ASP A C 1
ATOM 784 O O . ASP A 1 105 ? 3.192 -23.614 3.494 1.00 89.12 105 ASP A O 1
ATOM 788 N N . MET A 1 106 ? 1.273 -23.912 4.631 1.00 82.69 106 MET A N 1
ATOM 789 C CA . MET A 1 106 ? 1.495 -22.848 5.618 1.00 82.69 106 MET A CA 1
ATOM 790 C C . MET A 1 106 ? 2.111 -23.377 6.923 1.00 82.69 106 MET A C 1
ATOM 792 O O . MET A 1 106 ? 2.292 -22.623 7.878 1.00 82.69 106 MET A O 1
ATOM 796 N N . SER A 1 107 ? 2.437 -24.675 7.000 1.00 83.00 107 SER A N 1
ATOM 797 C CA . SER A 1 107 ? 2.873 -25.329 8.245 1.00 83.00 107 SER A CA 1
ATOM 798 C C . SER A 1 107 ? 4.208 -24.808 8.778 1.00 83.00 107 SER A C 1
ATOM 800 O O . SER A 1 107 ? 4.490 -24.903 9.972 1.00 83.00 107 SER A O 1
ATOM 802 N N . GLY A 1 108 ? 5.032 -24.238 7.898 1.00 81.06 108 GLY A N 1
ATOM 803 C CA . GLY A 1 108 ? 6.324 -23.694 8.273 1.00 81.06 108 GLY A CA 1
ATOM 804 C C . GLY A 1 108 ? 6.248 -22.339 8.972 1.00 81.06 108 GLY A C 1
ATOM 805 O O . GLY A 1 108 ? 7.282 -21.895 9.476 1.00 81.06 108 GLY A O 1
ATOM 806 N N . ASP A 1 109 ? 5.124 -21.625 8.930 1.00 81.75 109 ASP A N 1
ATOM 807 C CA . ASP A 1 109 ? 5.065 -20.249 9.418 1.00 81.75 109 ASP A CA 1
ATOM 808 C C . ASP A 1 109 ? 5.153 -20.184 10.945 1.00 81.75 109 ASP A C 1
ATOM 810 O O . ASP A 1 109 ? 4.417 -20.889 11.639 1.00 81.75 109 ASP A O 1
ATOM 814 N N . PRO A 1 110 ? 6.035 -19.336 11.509 1.00 88.44 110 PRO A N 1
ATOM 815 C CA . PRO A 1 110 ? 6.042 -19.118 12.944 1.00 88.44 110 PRO A CA 1
ATOM 816 C C . PRO A 1 110 ? 4.678 -18.592 13.397 1.00 88.44 110 PRO A C 1
ATOM 818 O O . PRO A 1 110 ? 4.050 -17.796 12.702 1.00 88.44 110 PRO A O 1
ATOM 821 N N . ALA A 1 111 ? 4.242 -19.004 14.582 1.00 91.25 111 ALA A N 1
ATOM 822 C CA . ALA A 1 111 ? 3.020 -18.514 15.201 1.00 91.25 111 ALA A CA 1
ATOM 823 C C . ALA A 1 111 ? 3.282 -18.269 16.689 1.00 91.25 111 ALA A C 1
ATOM 825 O O . ALA A 1 111 ? 3.404 -19.198 17.486 1.00 91.25 111 ALA A O 1
ATOM 826 N N . TYR A 1 112 ? 3.391 -16.999 17.057 1.00 94.06 112 TYR A N 1
ATOM 827 C CA . TYR A 1 112 ? 3.530 -16.544 18.434 1.00 94.06 112 TYR A CA 1
ATOM 828 C C . TYR A 1 112 ? 2.144 -16.254 19.000 1.00 94.06 112 TYR A C 1
ATOM 830 O O . TYR A 1 112 ? 1.309 -15.679 18.305 1.00 94.06 112 TYR A O 1
ATOM 838 N N . ALA A 1 113 ? 1.890 -16.664 20.242 1.00 95.69 113 ALA A N 1
ATOM 839 C CA . ALA A 1 113 ? 0.599 -16.488 20.898 1.00 95.69 113 ALA A CA 1
ATOM 840 C C . ALA A 1 113 ? 0.473 -15.108 21.560 1.00 95.69 113 ALA A C 1
ATOM 842 O O . ALA A 1 113 ? 1.420 -14.610 22.169 1.00 95.69 113 ALA A O 1
ATOM 843 N N . PHE A 1 114 ? -0.725 -14.531 21.494 1.00 95.69 114 PHE A N 1
ATOM 844 C CA . PHE A 1 114 ? -1.069 -13.226 22.053 1.00 95.69 114 PHE A CA 1
ATOM 845 C C . PHE A 1 114 ? -2.490 -13.233 22.621 1.00 95.69 114 PHE A C 1
ATOM 847 O O . PHE A 1 114 ? -3.307 -14.099 22.309 1.00 95.69 114 PHE A O 1
ATOM 854 N N . THR A 1 115 ? -2.803 -12.224 23.433 1.00 95.81 115 THR A N 1
ATOM 855 C CA . THR A 1 115 ? -4.165 -11.986 23.920 1.00 95.81 115 THR A CA 1
ATOM 856 C C . THR A 1 115 ? -4.952 -11.190 22.877 1.00 95.81 115 THR A C 1
ATOM 858 O O . THR A 1 115 ? -4.601 -10.031 22.631 1.00 95.81 115 THR A O 1
ATOM 861 N N . PRO A 1 116 ? -6.026 -11.752 22.287 1.00 97.56 116 PRO A N 1
ATOM 862 C CA . PRO A 1 116 ? -6.824 -11.036 21.305 1.00 97.56 116 PRO A CA 1
ATOM 863 C C . PRO A 1 116 ? -7.469 -9.792 21.905 1.00 97.56 116 PRO A C 1
ATOM 865 O O . PRO A 1 116 ? -8.033 -9.841 23.001 1.00 97.56 116 PRO A O 1
ATOM 868 N N . ARG A 1 117 ? -7.440 -8.681 21.171 1.00 97.75 117 ARG A N 1
ATOM 869 C CA . ARG A 1 117 ? -8.161 -7.463 21.552 1.00 97.75 117 ARG A CA 1
ATOM 870 C C . ARG A 1 117 ? -8.469 -6.605 20.339 1.00 97.75 117 ARG A C 1
ATOM 872 O O . ARG A 1 117 ? -7.711 -6.592 19.377 1.00 97.75 117 ARG A O 1
ATOM 879 N N . THR A 1 118 ? -9.546 -5.839 20.434 1.00 98.50 118 THR A N 1
ATOM 880 C CA . THR A 1 118 ? -9.895 -4.794 19.468 1.00 98.50 118 THR A CA 1
ATOM 881 C C . THR A 1 118 ? -10.108 -3.496 20.226 1.00 98.50 118 THR A C 1
ATOM 883 O O . THR A 1 118 ? -10.736 -3.493 21.285 1.00 98.50 118 THR A O 1
ATOM 886 N N . VAL A 1 119 ? -9.562 -2.400 19.712 1.00 98.06 119 VAL A N 1
ATOM 887 C CA . VAL A 1 119 ? -9.597 -1.099 20.376 1.00 98.06 119 VAL A CA 1
ATOM 888 C C . VAL A 1 119 ? -9.853 0.010 19.364 1.00 98.06 119 VAL A C 1
ATOM 890 O O . VAL A 1 119 ? -9.210 0.064 18.321 1.00 98.06 119 VAL A O 1
ATOM 893 N N . VAL A 1 120 ? -10.776 0.922 19.674 1.00 98.19 120 VAL A N 1
ATOM 894 C CA . VAL A 1 120 ? -10.890 2.184 18.931 1.00 98.19 120 VAL A CA 1
ATOM 895 C C . VAL A 1 120 ? -9.752 3.088 19.394 1.00 98.19 120 VAL A C 1
ATOM 897 O O . VAL A 1 120 ? -9.690 3.475 20.563 1.00 98.19 120 VAL A O 1
ATOM 900 N N . LEU A 1 121 ? -8.821 3.367 18.485 1.00 98.31 121 LEU A N 1
ATOM 901 C CA . LEU A 1 121 ? -7.619 4.155 18.756 1.00 98.31 121 LEU A CA 1
ATOM 902 C C . LEU A 1 121 ? -7.939 5.646 18.738 1.00 98.31 121 LEU A C 1
ATOM 904 O O . LEU A 1 121 ? -7.502 6.385 19.616 1.00 98.31 121 LEU A O 1
ATOM 908 N N . TYR A 1 122 ? -8.721 6.053 17.740 1.00 98.31 122 TYR A N 1
ATOM 909 C CA . TYR A 1 122 ? -9.112 7.428 17.486 1.00 98.31 122 TYR A CA 1
ATOM 910 C C . TYR A 1 122 ? -10.400 7.454 16.663 1.00 98.31 122 TYR A C 1
ATOM 912 O O . TYR A 1 122 ? -10.612 6.589 15.811 1.00 98.31 122 TYR A O 1
ATOM 920 N N . GLU A 1 123 ? -11.254 8.439 16.906 1.00 97.31 123 GLU A N 1
ATOM 921 C CA . GLU A 1 123 ? -12.445 8.679 16.101 1.00 97.31 123 GLU A CA 1
ATOM 922 C C . GLU A 1 123 ? -12.824 10.159 16.167 1.00 97.31 123 GLU A C 1
ATOM 924 O O . GLU A 1 123 ? -12.944 10.723 17.255 1.00 97.31 123 GLU A O 1
ATOM 929 N N . ASP A 1 124 ? -13.048 10.764 15.004 1.00 95.69 124 ASP A N 1
ATOM 930 C CA . ASP A 1 124 ? -13.624 12.100 14.866 1.00 95.69 124 ASP A CA 1
ATOM 931 C C . ASP A 1 124 ? -14.818 12.074 13.889 1.00 95.69 124 ASP A C 1
ATOM 933 O O . ASP A 1 124 ? -15.467 11.037 13.709 1.00 95.69 124 ASP A O 1
ATOM 937 N N . ALA A 1 125 ? -15.181 13.218 13.306 1.00 95.69 125 ALA A N 1
ATOM 938 C CA . ALA A 1 125 ? -16.287 13.308 12.355 1.00 95.69 125 ALA A CA 1
ATOM 939 C C . ALA A 1 125 ? -15.997 12.636 10.997 1.00 95.69 125 ALA A C 1
ATOM 941 O O . ALA A 1 125 ? -16.937 12.202 10.334 1.00 95.69 125 ALA A O 1
ATOM 942 N N . GLU A 1 126 ? -14.731 12.532 10.595 1.00 95.69 126 GLU A N 1
ATOM 943 C CA . GLU A 1 126 ? -14.298 12.180 9.239 1.00 95.69 126 GLU A CA 1
ATOM 944 C C . GLU A 1 126 ? -13.514 10.867 9.178 1.00 95.69 126 GLU A C 1
ATOM 946 O O . GLU A 1 126 ? -13.547 10.186 8.154 1.00 95.69 126 GLU A O 1
ATOM 951 N N . ILE A 1 127 ? -12.820 10.485 10.250 1.00 97.06 127 ILE A N 1
ATOM 952 C CA . ILE A 1 127 ? -11.962 9.305 10.281 1.00 97.06 127 ILE A CA 1
ATOM 953 C C . ILE A 1 127 ? -12.158 8.493 11.560 1.00 97.06 127 ILE A C 1
ATOM 955 O O . ILE A 1 127 ? -12.473 9.007 12.636 1.00 97.06 127 ILE A O 1
ATOM 959 N N . LYS A 1 128 ? -11.955 7.183 11.442 1.00 98.25 128 LYS A N 1
ATOM 960 C CA . LYS A 1 128 ? -11.912 6.254 12.571 1.00 98.25 128 LYS A CA 1
ATOM 961 C C . LYS A 1 128 ? -10.740 5.303 12.412 1.00 98.25 128 LYS A C 1
ATOM 963 O O . LYS A 1 128 ? -10.518 4.773 11.328 1.00 98.25 128 LYS A O 1
ATOM 968 N N . LEU A 1 129 ? -10.005 5.090 13.497 1.00 98.62 129 LEU A N 1
ATOM 969 C CA . LEU A 1 129 ? -8.889 4.157 13.568 1.00 98.62 129 LEU A CA 1
ATOM 970 C C . LEU A 1 129 ? -9.212 3.046 14.565 1.00 98.62 129 LEU A C 1
ATOM 972 O O . LEU A 1 129 ? -9.568 3.313 15.718 1.00 98.62 129 LEU A O 1
ATOM 976 N N . ILE A 1 130 ? -9.047 1.800 14.133 1.00 98.75 130 ILE A N 1
ATOM 977 C CA . ILE A 1 130 ? -9.243 0.610 14.966 1.00 98.75 130 ILE A CA 1
ATOM 978 C C . ILE A 1 130 ? -7.949 -0.198 14.976 1.00 98.75 130 ILE A C 1
ATOM 980 O O . ILE A 1 130 ? -7.350 -0.435 13.935 1.00 98.75 130 ILE A O 1
ATOM 984 N N . GLY A 1 131 ? -7.504 -0.601 16.161 1.00 98.62 131 GLY A N 1
ATOM 985 C CA . GLY A 1 131 ? -6.357 -1.479 16.351 1.00 98.62 131 GLY A CA 1
ATOM 986 C C . GLY A 1 131 ? -6.796 -2.872 16.779 1.00 98.62 131 GLY A C 1
ATOM 987 O O . GLY A 1 131 ? -7.686 -3.010 17.622 1.00 98.62 131 GLY A O 1
ATOM 988 N N . HIS A 1 132 ? -6.119 -3.895 16.267 1.00 98.62 132 HIS A N 1
ATOM 989 C CA . HIS A 1 132 ? -6.340 -5.292 16.626 1.00 98.62 132 HIS A CA 1
ATOM 990 C C . HIS A 1 132 ? -5.053 -5.951 17.108 1.00 98.62 132 HIS A C 1
ATOM 992 O O . HIS A 1 132 ? -4.006 -5.805 16.482 1.00 98.62 132 HIS A O 1
ATOM 998 N N . ALA A 1 133 ? -5.152 -6.738 18.175 1.00 97.94 133 ALA A N 1
ATOM 999 C CA . ALA A 1 133 ? -4.241 -7.842 18.440 1.00 97.94 133 ALA A CA 1
ATOM 1000 C C . ALA A 1 133 ? -5.000 -9.144 18.166 1.00 97.94 133 ALA A C 1
ATOM 1002 O O . ALA A 1 133 ? -6.108 -9.345 18.665 1.00 97.94 133 ALA A O 1
ATOM 1003 N N . PHE A 1 134 ? -4.416 -10.009 17.350 1.00 96.75 134 PHE A N 1
ATOM 1004 C CA . PHE A 1 134 ? -4.934 -11.344 17.046 1.00 96.75 134 PHE A CA 1
ATOM 1005 C C . PHE A 1 134 ? -4.446 -12.367 18.068 1.00 96.75 134 PHE A C 1
ATOM 1007 O O . PHE A 1 134 ? -3.510 -12.096 18.808 1.00 96.75 134 PHE A O 1
ATOM 1014 N N . GLN A 1 135 ? -5.053 -13.554 18.088 1.00 96.44 135 GLN A N 1
ATOM 1015 C CA . GLN A 1 135 ? -4.630 -14.647 18.973 1.00 96.44 135 GLN A CA 1
ATOM 1016 C C . GLN A 1 135 ? -3.227 -15.163 18.652 1.00 96.44 135 GLN A C 1
ATOM 1018 O O . GLN A 1 135 ? -2.499 -15.587 19.547 1.00 96.44 135 GLN A O 1
ATOM 1023 N N . SER A 1 136 ? -2.854 -15.130 17.376 1.00 93.94 136 SER A N 1
ATOM 1024 C CA . SER A 1 136 ? -1.528 -15.503 16.916 1.00 93.94 136 SER A CA 1
ATOM 1025 C C . SER A 1 136 ? -1.019 -14.527 15.869 1.00 93.94 136 SER A C 1
ATOM 1027 O O . SER A 1 136 ? -1.802 -13.973 15.095 1.00 93.94 136 SER A O 1
ATOM 1029 N N . PHE A 1 137 ? 0.295 -14.343 15.829 1.00 93.69 137 PHE A N 1
ATOM 1030 C CA . PHE A 1 137 ? 0.972 -13.565 14.798 1.00 93.69 137 PHE A CA 1
ATOM 1031 C C . PHE A 1 137 ? 2.338 -14.170 14.485 1.00 93.69 137 PHE A C 1
ATOM 1033 O O . PHE A 1 137 ? 2.921 -14.844 15.332 1.00 93.69 137 PHE A O 1
ATOM 1040 N N . TRP A 1 138 ? 2.861 -13.953 13.279 1.00 90.94 138 TRP A N 1
ATOM 1041 C CA . TRP A 1 138 ? 4.093 -14.625 12.850 1.00 90.94 138 TRP A CA 1
ATOM 1042 C C . TRP A 1 138 ? 5.375 -14.002 13.403 1.00 90.94 138 TRP A C 1
ATOM 1044 O O . TRP A 1 138 ? 6.446 -14.594 13.287 1.00 90.94 138 TRP A O 1
ATOM 1054 N N . ARG A 1 139 ? 5.270 -12.843 14.061 1.00 91.50 139 ARG A N 1
ATOM 1055 C CA . ARG A 1 139 ? 6.371 -12.199 14.785 1.00 91.50 139 ARG A CA 1
ATOM 1056 C C . ARG A 1 139 ? 5.989 -11.889 16.228 1.00 91.50 139 ARG A C 1
ATOM 1058 O O . ARG A 1 139 ? 4.827 -11.590 16.488 1.00 91.50 139 ARG A O 1
ATOM 1065 N N . PRO A 1 140 ? 6.965 -11.865 17.150 1.00 93.19 140 PRO A N 1
ATOM 1066 C CA . PRO A 1 140 ? 6.756 -11.424 18.525 1.00 93.19 140 PRO A CA 1
ATOM 1067 C C . PRO A 1 140 ? 6.900 -9.899 18.700 1.00 93.19 140 PRO A C 1
ATOM 1069 O O . PRO A 1 140 ? 6.717 -9.392 19.805 1.00 93.19 140 PRO A O 1
ATOM 1072 N N . ASN A 1 141 ? 7.299 -9.170 17.651 1.00 92.25 141 ASN A N 1
ATOM 1073 C CA . ASN A 1 141 ? 7.653 -7.755 17.734 1.00 92.25 141 ASN A CA 1
ATOM 1074 C C . ASN A 1 141 ? 6.464 -6.888 18.172 1.00 92.25 141 ASN A C 1
ATOM 1076 O O . ASN A 1 141 ? 5.351 -7.012 17.666 1.00 92.25 141 ASN A O 1
ATOM 1080 N N . VAL A 1 142 ? 6.732 -5.959 19.090 1.00 94.50 142 VAL A N 1
ATOM 1081 C CA . VAL A 1 142 ? 5.739 -5.044 19.656 1.00 94.50 142 VAL A CA 1
ATOM 1082 C C . VAL A 1 142 ? 6.093 -3.622 19.250 1.00 94.50 142 VAL A C 1
ATOM 1084 O O . VAL A 1 142 ? 7.040 -3.045 19.778 1.00 94.50 142 VAL A O 1
ATOM 1087 N N . VAL A 1 143 ? 5.295 -3.048 18.352 1.00 97.44 143 VAL A N 1
ATOM 1088 C CA . VAL A 1 143 ? 5.447 -1.659 17.901 1.00 97.44 143 VAL A CA 1
ATOM 1089 C C . VAL A 1 143 ? 4.463 -0.767 18.672 1.00 97.44 143 VAL A C 1
ATOM 1091 O O . VAL A 1 143 ? 3.273 -1.103 18.745 1.00 97.44 143 VAL A O 1
ATOM 1094 N N . PRO A 1 144 ? 4.915 0.331 19.306 1.00 98.06 144 PRO A N 1
ATOM 1095 C CA . PRO A 1 144 ? 4.038 1.348 19.862 1.00 98.06 144 PRO A CA 1
ATOM 1096 C C . PRO A 1 144 ? 3.300 2.087 18.742 1.00 98.06 144 PRO A C 1
ATOM 1098 O O . PRO A 1 144 ? 3.897 2.499 17.749 1.00 98.06 144 PRO A O 1
ATOM 1101 N N . PHE A 1 145 ? 2.005 2.296 18.945 1.00 98.62 145 PHE A N 1
ATOM 1102 C CA . PHE A 1 145 ? 1.176 3.171 18.134 1.00 98.62 145 PHE A CA 1
ATOM 1103 C C . PHE A 1 145 ? 0.684 4.339 18.979 1.00 98.62 145 PHE A C 1
ATOM 1105 O O . PHE A 1 145 ? 0.111 4.131 20.052 1.00 98.62 145 PHE A O 1
ATOM 1112 N N . ARG A 1 146 ? 0.880 5.561 18.494 1.00 98.62 146 ARG A N 1
ATOM 1113 C CA . ARG A 1 146 ? 0.527 6.797 19.187 1.00 98.62 146 ARG A CA 1
ATOM 1114 C C . ARG A 1 146 ? -0.474 7.596 18.370 1.00 98.62 146 ARG A C 1
ATOM 1116 O O . ARG A 1 146 ? -0.341 7.701 17.156 1.00 98.62 146 ARG A O 1
ATOM 1123 N N . VAL A 1 147 ? -1.463 8.168 19.042 1.00 98.12 147 VAL A N 1
ATOM 1124 C CA . VAL A 1 147 ? -2.414 9.116 18.452 1.00 98.12 147 VAL A CA 1
ATOM 1125 C C . VAL A 1 147 ? -2.956 10.023 19.551 1.00 98.12 147 VAL A C 1
ATOM 1127 O O . VAL A 1 147 ? -3.467 9.535 20.561 1.00 98.12 147 VAL A O 1
ATOM 1130 N N . ALA A 1 148 ? -2.822 11.340 19.374 1.00 92.31 148 ALA A N 1
ATOM 1131 C CA . ALA A 1 148 ? -3.045 12.315 20.446 1.00 92.31 148 ALA A CA 1
ATOM 1132 C C . ALA A 1 148 ? -2.289 11.902 21.734 1.00 92.31 148 ALA A C 1
ATOM 1134 O O . ALA A 1 148 ? -1.106 11.575 21.680 1.00 92.31 148 ALA A O 1
ATOM 1135 N N . GLU A 1 149 ? -2.974 11.850 22.878 1.00 91.81 149 GLU A N 1
ATOM 1136 C CA . GLU A 1 149 ? -2.405 11.427 24.169 1.00 91.81 149 GLU A CA 1
ATOM 1137 C C . GLU A 1 149 ? -2.390 9.896 24.363 1.00 91.81 149 GLU A C 1
ATOM 1139 O O . GLU A 1 149 ? -1.934 9.386 25.389 1.00 91.81 149 GLU A O 1
ATOM 1144 N N . ARG A 1 150 ? -2.918 9.123 23.404 1.00 96.19 150 ARG A N 1
ATOM 1145 C CA . ARG A 1 150 ? -3.032 7.666 23.515 1.00 96.19 150 ARG A CA 1
ATOM 1146 C C . ARG A 1 150 ? -1.778 6.986 22.984 1.00 96.19 150 ARG A C 1
ATOM 1148 O O . ARG A 1 150 ? -1.334 7.261 21.875 1.00 96.19 150 ARG A O 1
ATOM 1155 N N . THR A 1 151 ? -1.271 6.016 23.743 1.00 98.06 151 THR A N 1
ATOM 1156 C CA . THR A 1 151 ? -0.275 5.047 23.271 1.00 98.06 151 THR A CA 1
ATOM 1157 C C . THR A 1 151 ? -0.808 3.632 23.452 1.00 98.06 151 THR A C 1
ATOM 1159 O O . THR A 1 151 ? -1.196 3.243 24.550 1.00 98.06 151 THR A O 1
ATOM 1162 N N . GLU A 1 152 ? -0.792 2.849 22.382 1.00 97.75 152 GLU A N 1
ATOM 1163 C CA . GLU A 1 152 ? -1.158 1.436 22.357 1.00 97.75 152 GLU A CA 1
ATOM 1164 C C . GLU A 1 152 ? 0.033 0.588 21.921 1.00 97.75 152 GLU A C 1
ATOM 1166 O O . GLU A 1 152 ? 0.905 1.046 21.192 1.00 97.75 152 GLU A O 1
ATOM 1171 N N . ARG A 1 153 ? 0.096 -0.662 22.381 1.00 96.50 153 ARG A N 1
ATOM 1172 C CA . ARG A 1 153 ? 1.202 -1.582 22.075 1.00 96.50 153 ARG A CA 1
ATOM 1173 C C . ARG A 1 153 ? 0.676 -2.954 21.688 1.00 96.50 153 ARG A C 1
ATOM 1175 O O . ARG A 1 153 ? -0.382 -3.367 22.160 1.00 96.50 153 ARG A O 1
ATOM 1182 N N . GLY A 1 154 ? 1.437 -3.670 20.870 1.00 94.56 154 GLY A N 1
ATOM 1183 C CA . GLY A 1 154 ? 1.127 -5.057 20.508 1.00 94.56 154 GLY A CA 1
ATOM 1184 C C . GLY A 1 154 ? -0.098 -5.152 19.606 1.00 94.56 154 GLY A C 1
ATOM 1185 O O . GLY A 1 154 ? -0.910 -6.056 19.760 1.00 94.56 154 GLY A O 1
ATOM 1186 N N . LEU A 1 155 ? -0.273 -4.162 18.728 1.00 97.69 155 LEU A N 1
ATOM 1187 C CA . LEU A 1 155 ? -1.262 -4.209 17.660 1.00 97.69 155 LEU A CA 1
ATOM 1188 C C . LEU A 1 155 ? -0.631 -4.911 16.454 1.00 97.69 155 LEU A C 1
ATOM 1190 O O . LEU A 1 155 ? 0.472 -4.558 16.040 1.00 97.69 155 LEU A O 1
ATOM 1194 N N . HIS A 1 156 ? -1.333 -5.892 15.901 1.00 98.06 156 HIS A N 1
ATOM 1195 C CA . HIS A 1 156 ? -0.948 -6.614 14.687 1.00 98.06 156 HIS A CA 1
ATOM 1196 C C . HIS A 1 156 ? -1.540 -5.975 13.432 1.00 98.06 156 HIS A C 1
ATOM 1198 O O . HIS A 1 156 ? -0.953 -6.090 12.364 1.00 98.06 156 HIS A O 1
ATOM 1204 N N . LEU A 1 157 ? -2.686 -5.303 13.564 1.00 98.56 157 LEU A N 1
ATOM 1205 C CA . LEU A 1 157 ? -3.377 -4.624 12.475 1.00 98.56 157 LEU A CA 1
ATOM 1206 C C . LEU A 1 157 ? -3.937 -3.295 12.972 1.00 98.56 157 LEU A C 1
ATOM 1208 O O . LEU A 1 157 ? -4.509 -3.222 14.062 1.00 98.56 157 LEU A O 1
ATOM 1212 N N . ILE A 1 158 ? 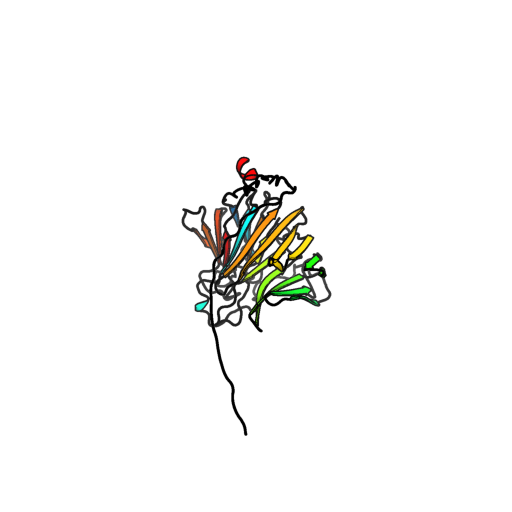-3.800 -2.263 12.153 1.00 98.75 158 ILE A N 1
ATOM 1213 C CA . ILE A 1 158 ? -4.444 -0.967 12.328 1.00 98.75 158 ILE A CA 1
ATOM 1214 C C . ILE A 1 158 ? -5.253 -0.694 11.075 1.00 98.75 158 ILE A C 1
ATOM 1216 O O . ILE A 1 158 ? -4.702 -0.693 9.979 1.00 98.75 158 ILE A O 1
ATOM 1220 N N . GLN A 1 159 ? -6.546 -0.468 11.251 1.00 98.81 159 GLN A N 1
ATOM 1221 C CA . GLN A 1 159 ? -7.495 -0.184 10.189 1.00 98.81 159 GLN A CA 1
ATOM 1222 C C . GLN A 1 159 ? -7.901 1.282 10.231 1.00 98.81 159 GLN A C 1
ATOM 1224 O O . GLN A 1 159 ? -8.149 1.838 11.306 1.00 98.81 159 GLN A O 1
ATOM 1229 N N . VAL A 1 160 ? -7.997 1.891 9.055 1.00 98.75 160 VAL A N 1
ATOM 1230 C CA . VAL A 1 160 ? -8.402 3.280 8.871 1.00 98.75 160 VAL A CA 1
ATOM 1231 C C . VAL A 1 160 ? -9.683 3.318 8.053 1.00 98.75 160 VAL A C 1
ATOM 1233 O O . VAL A 1 160 ? -9.757 2.775 6.948 1.00 98.75 160 VAL A O 1
ATOM 1236 N N . PHE A 1 161 ? -10.684 3.994 8.606 1.00 98.56 161 PHE A N 1
ATOM 1237 C CA . PHE A 1 161 ? -12.005 4.135 8.018 1.00 98.56 161 PHE A CA 1
ATOM 1238 C C . PHE A 1 161 ? -12.295 5.596 7.707 1.00 98.56 161 PHE A C 1
ATOM 1240 O O . PHE A 1 161 ? -12.084 6.463 8.556 1.00 98.56 161 PHE A O 1
ATOM 1247 N N . LEU A 1 162 ? -12.853 5.852 6.527 1.00 97.62 162 LEU A N 1
ATOM 1248 C CA . LEU A 1 162 ? -13.461 7.130 6.179 1.00 97.62 162 LEU A CA 1
ATOM 1249 C C . LEU A 1 162 ? -14.915 7.135 6.659 1.00 97.62 162 LEU A C 1
ATOM 1251 O O . LEU A 1 162 ? -15.667 6.200 6.376 1.00 97.62 162 LEU A O 1
ATOM 1255 N N . LYS A 1 163 ? -15.323 8.193 7.358 1.00 97.00 163 LYS A N 1
ATOM 1256 C CA . LYS A 1 163 ? -16.694 8.388 7.832 1.00 97.00 163 LYS A CA 1
ATOM 1257 C C . LYS A 1 163 ? -17.460 9.312 6.894 1.00 97.00 163 LYS A C 1
ATOM 1259 O O . LYS A 1 163 ? -17.057 10.440 6.632 1.00 97.00 163 LYS A O 1
ATOM 1264 N N . GLN A 1 164 ? -18.600 8.829 6.414 1.00 92.50 164 GLN A N 1
ATOM 1265 C CA . GLN A 1 164 ? -19.542 9.574 5.583 1.00 92.50 164 GLN A CA 1
ATOM 1266 C C . GLN A 1 164 ? -20.936 9.421 6.196 1.00 92.50 164 GLN A C 1
ATOM 1268 O O . GLN A 1 164 ? -21.655 8.446 5.959 1.00 92.50 164 GLN A O 1
ATOM 1273 N N . GLY A 1 165 ? -21.297 10.371 7.063 1.00 89.38 165 GLY A N 1
ATOM 1274 C CA . GLY A 1 165 ? -22.506 10.280 7.880 1.00 89.38 165 GLY A CA 1
ATOM 1275 C C . GLY A 1 165 ? -22.435 9.088 8.840 1.00 89.38 165 GLY A C 1
ATOM 1276 O O . GLY A 1 165 ? -21.531 9.006 9.666 1.00 89.38 165 GLY A O 1
ATOM 1277 N N . ALA A 1 166 ? -23.390 8.162 8.729 1.00 88.06 166 ALA A N 1
ATOM 1278 C CA . ALA A 1 166 ? -23.438 6.956 9.561 1.00 88.06 166 ALA A CA 1
ATOM 1279 C C . ALA A 1 166 ? -22.565 5.798 9.036 1.00 88.06 166 ALA A C 1
ATOM 1281 O O . ALA A 1 166 ? -22.372 4.815 9.750 1.00 88.06 166 ALA A O 1
ATOM 1282 N N . LYS A 1 167 ? -22.051 5.886 7.800 1.00 92.56 167 LYS A N 1
ATOM 1283 C CA . LYS A 1 167 ? -21.220 4.841 7.190 1.00 92.56 167 LYS A CA 1
ATOM 1284 C C . LYS A 1 167 ? -19.748 5.087 7.521 1.00 92.56 167 LYS A C 1
ATOM 1286 O O . LYS A 1 167 ? -19.254 6.196 7.333 1.00 92.56 167 LYS A O 1
ATOM 1291 N N . ALA A 1 168 ? -19.055 4.046 7.973 1.00 96.31 168 ALA A N 1
ATOM 1292 C CA . ALA A 1 168 ? -17.601 4.010 8.078 1.00 96.31 168 ALA A CA 1
ATOM 1293 C C . ALA A 1 168 ? -17.080 2.969 7.082 1.00 96.31 168 ALA A C 1
ATOM 1295 O O . ALA A 1 168 ? -17.482 1.809 7.149 1.00 96.31 168 ALA A O 1
ATOM 1296 N N . THR A 1 169 ? -16.222 3.388 6.157 1.00 97.06 169 THR A N 1
ATOM 1297 C CA . THR A 1 169 ? -15.698 2.535 5.082 1.00 97.06 169 THR A CA 1
ATOM 1298 C C . THR A 1 169 ? -14.194 2.392 5.244 1.00 97.06 169 THR A C 1
ATOM 1300 O O . THR A 1 169 ? -13.483 3.395 5.243 1.00 97.06 169 THR A O 1
ATOM 1303 N N . GLU A 1 170 ? -13.716 1.162 5.407 1.00 97.94 170 GLU A N 1
ATOM 1304 C CA . GLU A 1 170 ? -12.289 0.855 5.518 1.00 97.94 170 GLU A CA 1
ATOM 1305 C C . GLU A 1 170 ? -11.587 1.103 4.182 1.00 97.94 170 GLU A C 1
ATOM 1307 O O . GLU A 1 170 ? -12.120 0.727 3.140 1.00 97.94 170 GLU A O 1
ATOM 1312 N N . PHE A 1 171 ? -10.407 1.722 4.190 1.00 98.31 171 PHE A N 1
ATOM 1313 C CA . PHE A 1 171 ? -9.666 1.994 2.947 1.00 98.31 171 PHE A CA 1
ATOM 1314 C C . PHE A 1 171 ? -8.149 1.826 3.071 1.00 98.31 171 PHE A C 1
ATOM 1316 O O . PHE A 1 171 ? -7.466 1.676 2.062 1.00 98.31 171 PHE A O 1
ATOM 1323 N N . LEU A 1 172 ? -7.598 1.811 4.288 1.00 98.81 172 LEU A N 1
ATOM 1324 C CA . LEU A 1 172 ? -6.164 1.651 4.533 1.00 98.81 172 LEU A CA 1
ATOM 1325 C C . LEU A 1 172 ? -5.932 0.776 5.761 1.00 98.81 172 LEU A C 1
ATOM 1327 O O . LEU A 1 172 ? -6.577 0.965 6.792 1.00 98.81 172 LEU A O 1
ATOM 1331 N N . VAL A 1 173 ? -4.972 -0.135 5.653 1.00 98.75 173 VAL A N 1
ATOM 1332 C CA . VAL A 1 173 ? -4.483 -0.922 6.783 1.00 98.75 173 VAL A CA 1
ATOM 1333 C C . VAL A 1 173 ? -2.967 -0.876 6.898 1.00 98.75 173 VAL A C 1
ATOM 1335 O O . VAL A 1 173 ? -2.267 -0.767 5.893 1.00 98.75 173 VAL A O 1
ATOM 1338 N N . LEU A 1 174 ? -2.480 -1.006 8.131 1.00 98.75 174 LEU A N 1
ATOM 1339 C CA . LEU A 1 174 ? -1.074 -1.180 8.488 1.00 98.75 174 LEU A CA 1
ATOM 1340 C C . LEU A 1 174 ? -0.918 -2.411 9.383 1.00 98.75 174 LEU A C 1
ATOM 1342 O O . LEU A 1 174 ? -1.669 -2.567 10.344 1.00 98.75 174 LEU A O 1
ATOM 1346 N N . TYR A 1 175 ? 0.111 -3.214 9.128 1.00 98.25 175 TYR A N 1
ATOM 1347 C CA . TYR A 1 175 ? 0.595 -4.279 10.007 1.00 98.25 175 TYR A CA 1
ATOM 1348 C C . TYR A 1 175 ? 1.895 -3.814 10.680 1.00 98.25 175 TYR A C 1
ATOM 1350 O O . TYR A 1 175 ? 2.971 -3.991 10.103 1.00 98.25 175 TYR A O 1
ATOM 1358 N N . PRO A 1 176 ? 1.850 -3.180 11.871 1.00 97.62 176 PRO A N 1
ATOM 1359 C CA . PRO A 1 176 ? 2.993 -2.428 12.399 1.00 97.62 176 PRO A CA 1
ATOM 1360 C C . PRO A 1 176 ? 4.248 -3.279 12.604 1.00 97.62 176 PRO A C 1
ATOM 1362 O O . PRO A 1 176 ? 5.353 -2.820 12.342 1.00 97.62 176 PRO A O 1
ATOM 1365 N N . ALA A 1 177 ? 4.077 -4.528 13.043 1.00 94.56 177 ALA A N 1
ATOM 1366 C CA . ALA A 1 177 ? 5.182 -5.443 13.312 1.00 94.56 177 ALA A CA 1
ATOM 1367 C C . ALA A 1 177 ? 5.917 -5.926 12.045 1.00 94.56 177 ALA A C 1
ATOM 1369 O O . ALA A 1 177 ? 7.053 -6.386 12.162 1.00 94.56 177 ALA A O 1
ATOM 1370 N N . ASP A 1 178 ? 5.316 -5.791 10.858 1.00 92.88 178 ASP A N 1
ATOM 1371 C CA . ASP A 1 178 ? 5.895 -6.251 9.585 1.00 92.88 178 ASP A CA 1
ATOM 1372 C C . ASP A 1 178 ? 6.185 -5.103 8.615 1.00 92.88 178 ASP A C 1
ATOM 1374 O O . ASP A 1 178 ? 7.001 -5.238 7.703 1.00 92.88 178 ASP A O 1
ATOM 1378 N N . GLY A 1 179 ? 5.475 -3.987 8.777 1.00 97.12 179 GLY A N 1
ATOM 1379 C CA . GLY A 1 179 ? 5.522 -2.840 7.881 1.00 97.12 179 GLY A CA 1
ATOM 1380 C C . GLY A 1 179 ? 4.704 -2.993 6.599 1.00 97.12 179 GLY A C 1
ATOM 1381 O O . GLY A 1 179 ? 4.883 -2.188 5.689 1.00 97.12 179 GLY A O 1
ATOM 1382 N N . TYR A 1 180 ? 3.817 -3.993 6.517 1.00 98.19 180 TYR A N 1
ATOM 1383 C CA . TYR A 1 180 ? 2.906 -4.167 5.382 1.00 98.19 180 TYR A CA 1
ATOM 1384 C C . TYR A 1 180 ? 1.766 -3.164 5.463 1.00 98.19 180 TYR A C 1
ATOM 1386 O O . TYR A 1 180 ? 1.182 -2.945 6.526 1.00 98.19 180 TYR A O 1
ATOM 1394 N N . TRP A 1 181 ? 1.415 -2.618 4.311 1.00 98.81 181 TRP A N 1
ATOM 1395 C CA . TRP A 1 181 ? 0.265 -1.754 4.123 1.00 98.81 181 TRP A CA 1
ATOM 1396 C C . TRP A 1 181 ? -0.620 -2.315 3.026 1.00 98.81 181 TRP A C 1
ATOM 1398 O O . TRP A 1 181 ? -0.118 -2.930 2.086 1.00 98.81 181 TRP A O 1
ATOM 1408 N N . ARG A 1 182 ? -1.925 -2.063 3.105 1.00 98.75 182 ARG A N 1
ATOM 1409 C CA . ARG A 1 182 ? -2.837 -2.263 1.971 1.00 98.75 182 ARG A CA 1
ATOM 1410 C C . ARG A 1 182 ? -3.750 -1.056 1.839 1.00 98.75 182 ARG A C 1
ATOM 1412 O O . ARG A 1 182 ? -4.171 -0.485 2.844 1.00 98.75 182 ARG A O 1
ATOM 1419 N N . LEU A 1 183 ? -4.026 -0.664 0.602 1.00 98.56 183 LEU A N 1
ATOM 1420 C CA . LEU A 1 183 ? -4.787 0.532 0.251 1.00 98.56 183 LEU A CA 1
ATOM 1421 C C . LEU A 1 183 ? -5.836 0.155 -0.791 1.00 98.56 183 LEU A C 1
ATOM 1423 O O . LEU A 1 183 ? -5.509 -0.560 -1.732 1.00 98.56 183 LEU A O 1
ATOM 1427 N N . LYS A 1 184 ? -7.061 0.656 -0.641 1.00 97.88 184 LYS A N 1
ATOM 1428 C CA . LYS A 1 184 ? -8.130 0.525 -1.636 1.00 97.88 184 LYS A CA 1
ATOM 1429 C C . LYS A 1 184 ? -8.918 1.836 -1.768 1.00 97.88 184 LYS A C 1
ATOM 1431 O O . LYS A 1 184 ? -9.004 2.574 -0.782 1.00 97.88 184 LYS A O 1
ATOM 1436 N N . PRO A 1 185 ? -9.481 2.156 -2.947 1.00 97.81 185 PRO A N 1
ATOM 1437 C CA . PRO A 1 185 ? -10.485 3.212 -3.072 1.00 97.81 185 PRO A CA 1
ATOM 1438 C C . PRO A 1 185 ? -11.754 2.874 -2.277 1.00 97.81 185 PRO A C 1
ATOM 1440 O O . PRO A 1 185 ? -11.925 1.759 -1.779 1.00 97.81 185 PRO A O 1
ATOM 1443 N N . LEU A 1 186 ? -12.684 3.824 -2.182 1.00 96.81 186 LEU A N 1
ATOM 1444 C CA . LEU A 1 186 ? -14.029 3.507 -1.706 1.00 96.81 186 LEU A CA 1
ATOM 1445 C C . LEU A 1 186 ? -14.696 2.534 -2.691 1.00 96.81 186 LEU A C 1
ATOM 1447 O O . LEU A 1 186 ? -14.521 2.679 -3.902 1.00 96.81 186 LEU A O 1
ATOM 1451 N N . PRO A 1 187 ? -15.469 1.552 -2.200 1.00 95.19 187 PRO A N 1
ATOM 1452 C CA . PRO A 1 187 ? -16.132 0.598 -3.069 1.00 95.19 187 PRO A CA 1
ATOM 1453 C C . PRO A 1 187 ? -17.140 1.321 -3.973 1.00 95.19 187 PRO A C 1
ATOM 1455 O O . PRO A 1 187 ? -17.812 2.255 -3.508 1.00 95.19 187 PRO A O 1
ATOM 1458 N N . PRO A 1 188 ? -17.272 0.903 -5.242 1.00 93.50 188 PRO A N 1
ATOM 1459 C CA . PRO A 1 188 ? -18.259 1.486 -6.138 1.00 93.50 188 PRO A CA 1
ATOM 1460 C C . PRO A 1 188 ? -19.679 1.191 -5.621 1.00 93.50 188 PRO A C 1
ATOM 1462 O O . PRO A 1 188 ? -19.882 0.189 -4.937 1.00 93.50 188 PRO A O 1
ATOM 1465 N N . PRO A 1 189 ? -20.695 2.018 -5.931 1.00 91.44 189 PRO A N 1
ATOM 1466 C CA . PRO A 1 189 ? -22.009 1.931 -5.284 1.00 91.44 189 PRO A CA 1
ATOM 1467 C C . PRO A 1 189 ? -22.733 0.582 -5.416 1.00 91.44 189 PRO A C 1
ATOM 1469 O O . PRO A 1 189 ? -23.554 0.250 -4.560 1.00 91.44 189 PRO A O 1
ATOM 1472 N N . HIS A 1 190 ? -22.464 -0.183 -6.480 1.00 92.25 190 HIS A N 1
ATOM 1473 C CA . HIS A 1 190 ? -23.052 -1.509 -6.702 1.00 92.25 190 HIS A CA 1
ATOM 1474 C C . HIS A 1 190 ? -22.357 -2.626 -5.917 1.00 92.25 190 HIS A C 1
ATOM 1476 O O . HIS A 1 190 ? -22.945 -3.696 -5.759 1.00 92.25 190 HIS A O 1
ATOM 1482 N N . LEU A 1 191 ? -21.149 -2.386 -5.400 1.00 89.75 191 LEU A N 1
ATOM 1483 C CA . LEU A 1 191 ? -20.426 -3.311 -4.533 1.00 89.75 191 LEU A CA 1
ATOM 1484 C C . LEU A 1 191 ? -20.512 -2.815 -3.083 1.00 89.75 191 LEU A C 1
ATOM 1486 O O . LEU A 1 191 ? -20.190 -1.675 -2.761 1.00 89.75 191 LEU A O 1
ATOM 1490 N N . GLY A 1 192 ? -20.970 -3.674 -2.168 1.00 88.38 192 GLY A N 1
ATOM 1491 C CA . GLY A 1 192 ? -21.061 -3.311 -0.747 1.00 88.38 192 GLY A CA 1
ATOM 1492 C C . GLY A 1 192 ? -19.698 -2.976 -0.124 1.00 88.38 192 GLY A C 1
ATOM 1493 O O . GLY A 1 192 ? -19.617 -2.090 0.730 1.00 88.38 192 GLY A O 1
ATOM 1494 N N . ASP A 1 193 ? -18.651 -3.669 -0.581 1.00 92.50 193 ASP A N 1
ATOM 1495 C CA . ASP A 1 193 ? -17.240 -3.450 -0.262 1.00 92.50 193 ASP A CA 1
ATOM 1496 C C . ASP A 1 193 ? -16.350 -3.967 -1.416 1.00 92.50 193 ASP A C 1
ATOM 1498 O O . ASP A 1 193 ? -16.856 -4.565 -2.367 1.00 92.50 193 ASP A O 1
ATOM 1502 N N . SER A 1 194 ? -15.040 -3.733 -1.328 1.00 93.75 194 SER A N 1
ATOM 1503 C CA . SER A 1 194 ? -14.008 -4.249 -2.238 1.00 93.75 194 SER A CA 1
ATOM 1504 C C . SER A 1 194 ? -12.834 -4.863 -1.467 1.00 93.75 194 SER A C 1
ATOM 1506 O O . SER A 1 194 ? -12.579 -4.528 -0.307 1.00 93.75 194 SER A O 1
ATOM 1508 N N . ALA A 1 195 ? -12.107 -5.775 -2.096 1.00 95.25 195 ALA A N 1
ATOM 1509 C CA . ALA A 1 195 ? -10.928 -6.418 -1.547 1.00 95.25 195 ALA A CA 1
ATOM 1510 C C . ALA A 1 195 ? -9.716 -5.475 -1.532 1.00 95.25 195 ALA A C 1
ATOM 1512 O O . ALA A 1 195 ? -9.623 -4.531 -2.310 1.00 95.25 195 ALA A O 1
ATOM 1513 N N . TYR A 1 196 ? -8.741 -5.772 -0.673 1.00 94.94 196 TYR A N 1
ATOM 1514 C CA . TYR A 1 196 ? -7.441 -5.094 -0.700 1.00 94.94 196 TYR A CA 1
ATOM 1515 C C . TYR A 1 196 ? -6.454 -5.692 -1.701 1.00 94.94 196 TYR A C 1
ATOM 1517 O O . TYR A 1 196 ? -5.638 -4.968 -2.258 1.00 94.94 196 TYR A O 1
ATOM 1525 N N . GLY A 1 197 ? -6.476 -7.016 -1.852 1.00 94.62 197 GLY A N 1
ATOM 1526 C CA . GLY A 1 197 ? -5.447 -7.782 -2.547 1.00 94.62 197 GLY A CA 1
ATOM 1527 C C . GLY A 1 197 ? -4.017 -7.461 -2.098 1.00 94.62 197 GLY A C 1
ATOM 1528 O O . GLY A 1 197 ? -3.630 -7.735 -0.957 1.00 94.62 197 GLY A O 1
ATOM 1529 N N . SER A 1 198 ? -3.249 -6.847 -3.001 1.00 97.88 198 SER A N 1
ATOM 1530 C CA . SER A 1 198 ? -1.820 -6.573 -2.855 1.00 97.88 198 SER A CA 1
ATOM 1531 C C . SER A 1 198 ? -1.465 -5.706 -1.647 1.00 97.88 198 SER A C 1
ATOM 1533 O O . SER A 1 198 ? -2.161 -4.764 -1.268 1.00 97.88 198 SER A O 1
ATOM 1535 N N . SER A 1 199 ? -0.290 -5.985 -1.092 1.00 98.44 199 SER A N 1
ATOM 1536 C CA . SER A 1 199 ? 0.349 -5.162 -0.073 1.00 98.44 199 SER A CA 1
ATOM 1537 C C . SER A 1 199 ? 1.499 -4.343 -0.647 1.00 98.44 199 SER A C 1
ATOM 1539 O O . SER A 1 199 ? 2.075 -4.665 -1.689 1.00 98.44 199 SER A O 1
ATOM 1541 N N . PHE A 1 200 ? 1.888 -3.302 0.075 1.00 98.75 200 PHE A N 1
ATOM 1542 C CA . PHE A 1 200 ? 3.114 -2.568 -0.190 1.00 98.75 200 PHE A CA 1
ATOM 1543 C C . PHE A 1 200 ? 3.913 -2.322 1.090 1.00 98.75 200 PHE A C 1
ATOM 1545 O O . PHE A 1 200 ? 3.382 -2.343 2.201 1.00 98.75 200 PHE A O 1
ATOM 1552 N N . LEU A 1 201 ? 5.212 -2.107 0.911 1.00 98.81 201 LEU A N 1
ATOM 1553 C CA . LEU A 1 201 ? 6.180 -1.784 1.955 1.00 98.81 201 LEU A CA 1
ATOM 1554 C C . LEU A 1 201 ? 6.725 -0.377 1.707 1.00 98.81 201 LEU A C 1
ATOM 1556 O O . LEU A 1 201 ? 6.953 -0.013 0.552 1.00 98.81 201 LEU A O 1
ATOM 1560 N N . ILE A 1 202 ? 6.963 0.388 2.777 1.00 98.19 202 ILE A N 1
ATOM 1561 C CA . ILE A 1 202 ? 7.624 1.699 2.719 1.00 98.19 202 ILE A CA 1
ATOM 1562 C C . ILE A 1 202 ? 8.670 1.847 3.824 1.00 98.19 202 ILE A C 1
ATOM 1564 O O . ILE A 1 202 ? 8.376 1.656 5.001 1.00 98.19 202 ILE A O 1
ATOM 1568 N N . GLY A 1 203 ? 9.883 2.228 3.443 1.00 97.88 203 GLY A N 1
ATOM 1569 C CA . GLY A 1 203 ? 11.037 2.348 4.327 1.00 97.88 203 GLY A CA 1
ATOM 1570 C C . GLY A 1 203 ? 12.140 1.341 3.992 1.00 97.88 203 GLY A C 1
ATOM 1571 O O . GLY A 1 203 ? 12.063 0.655 2.977 1.00 97.88 203 GLY A O 1
ATOM 1572 N N . PRO A 1 204 ? 13.184 1.258 4.830 1.00 97.62 204 PRO A N 1
ATOM 1573 C CA . PRO A 1 204 ? 14.275 0.294 4.699 1.00 97.62 204 PRO A CA 1
ATOM 1574 C C . PRO A 1 204 ? 13.764 -1.154 4.726 1.00 97.62 204 PRO A C 1
ATOM 1576 O O . PRO A 1 204 ? 13.382 -1.657 5.785 1.00 97.62 204 PRO A O 1
ATOM 1579 N N . ILE A 1 205 ? 13.745 -1.828 3.572 1.00 98.19 205 ILE A N 1
ATOM 1580 C CA . ILE A 1 205 ? 13.262 -3.213 3.491 1.00 98.19 205 ILE A CA 1
ATOM 1581 C C . ILE A 1 205 ? 14.393 -4.187 3.822 1.00 98.19 205 ILE A C 1
ATOM 1583 O O . ILE A 1 205 ? 15.444 -4.183 3.179 1.00 98.19 205 ILE A O 1
ATOM 1587 N N . ALA A 1 206 ? 14.146 -5.051 4.805 1.00 94.69 206 ALA A N 1
ATOM 1588 C CA . ALA A 1 206 ? 15.002 -6.176 5.148 1.00 94.69 206 ALA A CA 1
ATOM 1589 C C . ALA A 1 206 ? 14.462 -7.461 4.508 1.00 94.69 206 ALA A C 1
ATOM 1591 O O . ALA A 1 206 ? 13.309 -7.838 4.727 1.00 94.69 206 ALA A O 1
ATOM 1592 N N . ASP A 1 207 ? 15.307 -8.147 3.738 1.00 92.25 207 ASP A N 1
ATOM 1593 C CA . ASP A 1 207 ? 15.006 -9.469 3.192 1.00 92.25 207 ASP A CA 1
ATOM 1594 C C . ASP A 1 207 ? 15.348 -10.543 4.239 1.00 92.25 207 ASP A C 1
ATOM 1596 O O . ASP A 1 207 ? 16.462 -11.063 4.291 1.00 92.25 207 ASP A O 1
ATOM 1600 N N . GLU A 1 208 ? 14.387 -10.856 5.107 1.00 85.88 208 GLU A N 1
ATOM 1601 C CA . GLU A 1 208 ? 14.449 -12.027 5.988 1.00 85.88 208 GLU A CA 1
ATOM 1602 C C . GLU A 1 208 ? 13.726 -13.220 5.328 1.00 85.88 208 GLU A C 1
ATOM 1604 O O . GLU A 1 208 ? 13.636 -13.327 4.104 1.00 85.88 208 GLU A O 1
ATOM 1609 N N . ARG A 1 209 ? 13.153 -14.133 6.124 1.00 83.50 209 ARG A N 1
ATOM 1610 C CA . ARG A 1 209 ? 12.269 -15.189 5.607 1.00 83.50 209 ARG A CA 1
ATOM 1611 C C . ARG A 1 209 ? 11.077 -14.614 4.830 1.00 83.50 209 ARG A C 1
ATOM 1613 O O . ARG A 1 209 ? 10.630 -15.205 3.848 1.00 83.50 209 ARG A O 1
ATOM 1620 N N . ARG A 1 210 ? 10.563 -13.476 5.295 1.00 88.88 210 ARG A N 1
ATOM 1621 C CA . ARG A 1 210 ? 9.595 -12.621 4.607 1.00 88.88 210 ARG A CA 1
ATOM 1622 C C . ARG A 1 210 ? 10.186 -11.217 4.574 1.00 88.88 210 ARG A C 1
ATOM 1624 O O . ARG A 1 210 ? 10.747 -10.806 5.592 1.00 88.88 210 ARG A O 1
ATOM 1631 N N . PRO A 1 211 ? 10.077 -10.488 3.455 1.00 94.81 211 PRO A N 1
ATOM 1632 C CA . PRO A 1 211 ? 10.527 -9.110 3.428 1.00 94.81 211 PRO A CA 1
ATOM 1633 C C . PRO A 1 211 ? 9.669 -8.291 4.385 1.00 94.81 211 PRO A C 1
ATOM 1635 O O . PRO A 1 211 ? 8.459 -8.515 4.459 1.00 94.81 211 PRO A O 1
ATOM 1638 N N . LEU A 1 212 ? 10.296 -7.377 5.115 1.00 96.31 212 LEU A N 1
ATOM 1639 C CA . LEU A 1 212 ? 9.638 -6.546 6.118 1.00 96.31 212 LEU A CA 1
ATOM 1640 C C . LEU A 1 212 ? 10.296 -5.174 6.214 1.00 96.31 212 LEU A C 1
ATOM 1642 O O . LEU A 1 212 ? 11.449 -4.999 5.819 1.00 96.31 212 LEU A O 1
ATOM 1646 N N . VAL A 1 213 ? 9.578 -4.221 6.800 1.00 97.88 213 VAL A N 1
ATOM 1647 C CA . VAL A 1 213 ? 10.153 -2.959 7.272 1.00 97.88 213 VAL A CA 1
ATOM 1648 C C . VAL A 1 213 ? 10.118 -2.972 8.791 1.00 97.88 213 VAL A C 1
ATOM 1650 O O . VAL A 1 213 ? 9.059 -3.089 9.405 1.00 97.88 213 VAL A O 1
ATOM 1653 N N . ALA A 1 214 ? 11.290 -2.863 9.413 1.00 96.81 214 ALA A N 1
ATOM 1654 C CA . ALA A 1 214 ? 11.391 -2.785 10.861 1.00 96.81 214 ALA A CA 1
ATOM 1655 C C . ALA A 1 214 ? 10.935 -1.396 11.327 1.00 96.81 214 ALA A C 1
ATOM 1657 O O . ALA A 1 214 ? 11.675 -0.421 11.200 1.00 96.81 214 ALA A O 1
ATOM 1658 N N . ILE A 1 215 ? 9.715 -1.307 11.854 1.00 98.12 215 ILE A N 1
ATOM 1659 C CA . ILE A 1 215 ? 9.156 -0.083 12.433 1.00 98.12 215 ILE A CA 1
ATOM 1660 C C . ILE A 1 215 ? 9.344 -0.125 13.952 1.00 98.12 215 ILE A C 1
ATOM 1662 O O . ILE A 1 215 ? 8.996 -1.109 14.601 1.00 98.12 215 ILE A O 1
ATOM 1666 N N . GLU A 1 216 ? 9.889 0.946 14.521 1.00 97.75 216 GLU A N 1
ATOM 1667 C CA . GLU A 1 216 ? 10.085 1.091 15.968 1.00 97.75 216 GLU A CA 1
ATOM 1668 C C . GLU A 1 216 ? 8.960 1.853 16.650 1.00 97.75 216 GLU A C 1
ATOM 1670 O O . GLU A 1 216 ? 8.670 1.593 17.814 1.00 97.75 216 GLU A O 1
ATOM 1675 N N . ASP A 1 217 ? 8.346 2.802 15.947 1.00 98.19 217 ASP A N 1
ATO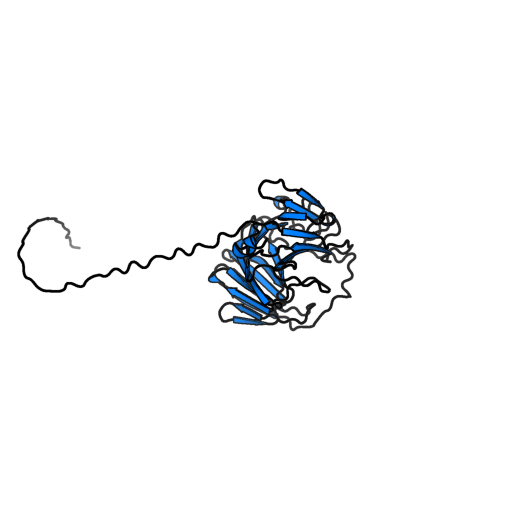M 1676 C CA . ASP A 1 217 ? 7.275 3.642 16.468 1.00 98.19 217 ASP A CA 1
ATOM 1677 C C . ASP A 1 217 ? 6.407 4.154 15.318 1.00 98.19 217 ASP A C 1
ATOM 1679 O O . ASP A 1 217 ? 6.910 4.500 14.243 1.00 98.19 217 ASP A O 1
ATOM 1683 N N . VAL A 1 218 ? 5.099 4.192 15.565 1.00 98.81 218 VAL A N 1
ATOM 1684 C CA . VAL A 1 218 ? 4.109 4.781 14.666 1.00 98.81 218 VAL A CA 1
ATOM 1685 C C . VA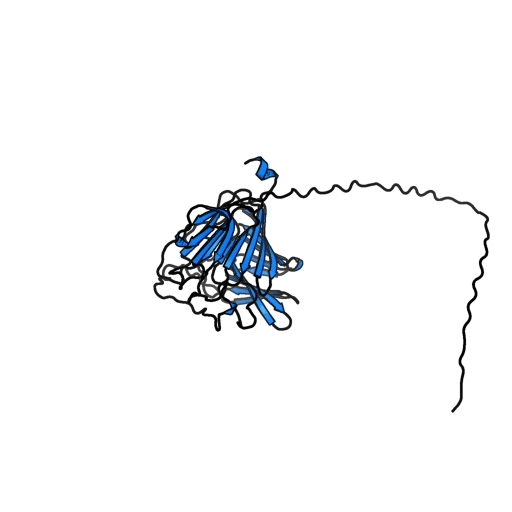L A 1 218 ? 3.369 5.878 15.416 1.00 98.81 218 VAL A C 1
ATOM 1687 O O . VAL A 1 218 ? 2.779 5.628 16.466 1.00 98.81 218 VAL A O 1
ATOM 1690 N N . LEU A 1 219 ? 3.324 7.074 14.841 1.00 98.81 219 LEU A N 1
ATOM 1691 C CA . LEU A 1 219 ? 2.469 8.172 15.285 1.00 98.81 219 LEU A CA 1
ATOM 1692 C C . LEU A 1 219 ? 1.476 8.509 14.181 1.00 98.81 219 LEU A C 1
ATOM 1694 O O . LEU A 1 219 ? 1.884 8.805 13.066 1.00 98.81 219 LEU A O 1
ATOM 1698 N N . PHE A 1 220 ? 0.188 8.519 14.494 1.00 98.81 220 PHE A N 1
ATOM 1699 C CA . PHE A 1 220 ? -0.822 9.110 13.629 1.00 98.81 220 PHE A CA 1
ATOM 1700 C C . PHE A 1 220 ? -1.162 10.518 14.118 1.00 98.81 220 PHE A C 1
ATOM 1702 O O . PHE A 1 220 ? -1.577 10.689 15.264 1.00 98.81 220 PHE A O 1
ATOM 1709 N N . GLU A 1 221 ? -0.987 11.505 13.242 1.00 98.38 221 GLU A N 1
ATOM 1710 C CA . GLU A 1 221 ? -1.371 12.901 13.448 1.00 98.38 221 GLU A CA 1
ATOM 1711 C C . GLU A 1 221 ? -2.737 13.148 12.785 1.00 98.38 221 GLU A C 1
ATOM 1713 O O . GLU A 1 221 ? -2.810 13.230 11.552 1.00 98.38 221 GLU A O 1
ATOM 1718 N N . PRO A 1 222 ? -3.840 13.255 13.554 1.00 97.31 222 PRO A N 1
ATOM 1719 C CA . PRO A 1 222 ? -5.172 13.377 12.972 1.00 97.31 222 PRO A CA 1
ATOM 1720 C C . PRO A 1 222 ? -5.366 14.651 12.153 1.00 97.31 222 PRO A C 1
ATOM 1722 O O . PRO A 1 222 ? -6.013 14.608 11.109 1.00 97.31 222 PRO A O 1
ATOM 1725 N N . ALA A 1 223 ? -4.761 15.765 12.581 1.00 96.12 223 ALA A N 1
ATOM 1726 C CA . ALA A 1 223 ? -4.944 17.068 11.942 1.00 96.12 223 ALA A CA 1
ATOM 1727 C C . ALA A 1 223 ? -4.489 17.082 10.474 1.00 96.12 223 ALA A C 1
ATOM 1729 O O . ALA A 1 223 ? -5.081 17.765 9.641 1.00 96.12 223 ALA A O 1
ATOM 1730 N N . THR A 1 224 ? -3.448 16.314 10.153 1.00 97.19 224 THR A N 1
ATOM 1731 C CA . THR A 1 224 ? -2.883 16.193 8.801 1.00 97.19 224 THR A CA 1
ATOM 1732 C C . THR A 1 224 ? -3.127 14.819 8.181 1.00 97.19 224 THR A C 1
ATOM 1734 O O . THR A 1 224 ? -2.647 14.558 7.080 1.00 97.19 224 THR A O 1
ATOM 1737 N N . ARG A 1 225 ? -3.833 13.919 8.882 1.00 98.06 225 ARG A N 1
ATOM 1738 C CA . ARG A 1 225 ? -4.059 12.512 8.503 1.00 98.06 225 ARG A CA 1
ATOM 1739 C C . ARG A 1 225 ? -2.774 11.814 8.051 1.00 98.06 225 ARG A C 1
ATOM 1741 O O . ARG A 1 225 ? -2.739 11.141 7.017 1.00 98.06 225 ARG A O 1
ATOM 1748 N N . THR A 1 226 ? -1.708 12.020 8.817 1.00 98.81 226 THR A N 1
ATOM 1749 C CA . THR A 1 226 ? -0.363 11.552 8.476 1.00 98.81 226 THR A CA 1
ATOM 1750 C C . THR A 1 226 ? 0.118 10.516 9.476 1.00 98.81 226 THR A C 1
ATOM 1752 O O . THR A 1 226 ? 0.057 10.723 10.686 1.00 98.81 226 THR A O 1
ATOM 1755 N N . PHE A 1 227 ? 0.628 9.402 8.961 1.00 98.88 227 PHE A N 1
ATOM 1756 C CA . PHE A 1 227 ? 1.417 8.452 9.730 1.00 98.88 227 PHE A CA 1
ATOM 1757 C C . PHE A 1 227 ? 2.881 8.874 9.690 1.00 98.88 227 PHE A C 1
ATOM 1759 O O . PHE A 1 227 ? 3.452 9.016 8.613 1.00 98.88 227 PHE A O 1
ATOM 1766 N N . HIS A 1 228 ? 3.497 9.028 10.851 1.00 98.81 228 HIS A N 1
ATOM 1767 C CA . HIS A 1 228 ? 4.932 9.191 11.018 1.00 98.81 228 HIS A CA 1
ATOM 1768 C C . HIS A 1 228 ? 5.517 7.883 11.542 1.00 98.81 228 HIS A C 1
ATOM 1770 O O . HIS A 1 228 ? 5.017 7.318 12.515 1.00 98.81 228 HIS A O 1
ATOM 1776 N N . LEU A 1 229 ? 6.576 7.413 10.893 1.00 98.75 229 LEU A N 1
ATOM 1777 C CA . LEU A 1 229 ? 7.240 6.148 11.177 1.00 98.75 229 LEU A CA 1
ATOM 1778 C C . LEU A 1 229 ? 8.675 6.423 11.619 1.00 98.75 229 LEU A C 1
ATOM 1780 O O . LEU A 1 229 ? 9.385 7.195 10.969 1.00 98.75 229 LEU A O 1
ATOM 1784 N N . ALA A 1 230 ? 9.114 5.766 12.687 1.00 98.56 230 ALA A N 1
ATOM 1785 C CA . ALA A 1 230 ? 10.530 5.612 13.006 1.00 98.56 230 ALA A CA 1
ATOM 1786 C C . ALA A 1 230 ? 10.984 4.208 12.588 1.00 98.56 230 ALA A C 1
ATOM 1788 O O . ALA A 1 230 ? 10.319 3.226 12.926 1.00 98.56 230 ALA A O 1
ATOM 1789 N N . PHE A 1 231 ? 12.090 4.106 11.850 1.00 98.31 231 PHE A N 1
ATOM 1790 C CA . PHE A 1 231 ? 12.607 2.822 11.370 1.00 98.31 231 PHE A CA 1
ATOM 1791 C C . PHE A 1 231 ? 13.728 2.290 12.265 1.00 98.31 231 PHE A C 1
ATOM 1793 O O . PHE A 1 231 ? 14.555 3.059 12.751 1.00 98.31 231 PHE A O 1
ATOM 1800 N N . GLY A 1 232 ? 13.810 0.966 12.414 1.00 95.94 232 GLY A N 1
ATOM 1801 C CA . GLY A 1 232 ? 14.795 0.299 13.277 1.00 95.94 232 GLY A CA 1
ATOM 1802 C C . GLY A 1 232 ? 16.244 0.418 12.817 1.00 95.94 232 GLY A C 1
ATOM 1803 O O . GLY A 1 232 ? 17.168 0.330 13.619 1.00 95.94 232 GLY A O 1
ATOM 1804 N N . SER A 1 233 ? 16.469 0.677 11.529 1.00 92.25 233 SER A N 1
ATOM 1805 C CA . SER A 1 233 ? 17.794 1.017 10.998 1.00 92.25 233 SER A CA 1
ATOM 1806 C C . SER A 1 233 ? 18.151 2.501 11.170 1.00 92.25 233 SER A C 1
ATOM 1808 O O . SER A 1 233 ? 19.167 2.950 10.642 1.00 92.25 233 SER A O 1
ATOM 1810 N N . GLY A 1 234 ? 17.305 3.275 11.853 1.00 93.81 234 GLY A N 1
ATOM 1811 C CA . GLY A 1 234 ? 17.355 4.730 11.886 1.00 93.81 234 GLY A CA 1
ATOM 1812 C C . GLY A 1 234 ? 16.626 5.379 10.706 1.00 93.81 234 GLY A C 1
ATOM 1813 O O . GLY A 1 234 ? 16.277 4.734 9.714 1.00 93.81 234 GLY A O 1
ATOM 1814 N N . GLY A 1 235 ? 16.407 6.688 10.828 1.00 96.25 235 GLY A N 1
ATOM 1815 C CA . GLY A 1 235 ? 15.626 7.474 9.876 1.00 96.25 235 GLY A CA 1
ATOM 1816 C C . GLY A 1 235 ? 14.121 7.432 10.139 1.00 96.25 235 GLY A C 1
ATOM 1817 O O . GLY A 1 235 ? 13.624 6.750 11.041 1.00 96.25 235 GLY A O 1
ATOM 1818 N N . ARG A 1 236 ? 13.397 8.229 9.357 1.00 98.25 236 ARG A N 1
ATOM 1819 C CA . ARG A 1 236 ? 11.962 8.454 9.483 1.00 98.25 236 ARG A CA 1
ATOM 1820 C C . ARG A 1 236 ? 11.277 8.414 8.129 1.00 98.25 236 ARG A C 1
ATOM 1822 O O . ARG A 1 236 ? 11.853 8.794 7.113 1.00 98.25 236 ARG A O 1
ATOM 1829 N N . GLY A 1 237 ? 10.022 7.989 8.145 1.00 98.38 237 GLY A N 1
ATOM 1830 C CA . GLY A 1 237 ? 9.108 8.098 7.015 1.00 98.38 237 GLY A CA 1
ATOM 1831 C C . GLY A 1 237 ? 7.842 8.833 7.426 1.00 98.38 237 GLY A C 1
ATOM 1832 O O . GLY A 1 237 ? 7.442 8.775 8.588 1.00 98.38 237 GLY A O 1
ATOM 1833 N N . SER A 1 238 ? 7.201 9.519 6.486 1.00 98.62 238 SER A N 1
ATOM 1834 C CA . SER A 1 238 ? 5.829 9.997 6.659 1.00 98.62 238 SER A CA 1
ATOM 1835 C C . SER A 1 238 ? 4.958 9.528 5.504 1.00 98.62 238 SER A C 1
ATOM 1837 O O . SER A 1 238 ? 5.417 9.487 4.366 1.00 98.62 238 SER A O 1
ATOM 1839 N N . LEU A 1 239 ? 3.713 9.173 5.804 1.00 98.69 239 LEU A N 1
ATOM 1840 C CA . LEU A 1 239 ? 2.706 8.732 4.846 1.00 98.69 239 LEU A CA 1
ATOM 1841 C C . LEU A 1 239 ? 1.412 9.498 5.124 1.00 98.69 239 LEU A C 1
ATOM 1843 O O . LEU A 1 239 ? 0.728 9.248 6.118 1.00 98.69 239 LEU A O 1
ATOM 1847 N N . ALA A 1 240 ? 1.115 10.475 4.274 1.00 98.88 240 ALA A N 1
ATOM 1848 C CA . ALA A 1 240 ? -0.056 11.334 4.383 1.00 98.88 240 ALA A CA 1
ATOM 1849 C C . ALA A 1 240 ? -1.187 10.814 3.494 1.00 98.88 240 ALA A C 1
ATOM 1851 O O . ALA A 1 240 ? -0.973 10.508 2.319 1.00 98.88 240 ALA A O 1
ATOM 1852 N N . ILE A 1 241 ? -2.402 10.746 4.039 1.00 98.75 241 ILE A N 1
ATOM 1853 C CA . ILE A 1 241 ? -3.598 10.411 3.262 1.00 98.75 241 ILE A CA 1
ATOM 1854 C C . ILE A 1 241 ? -4.014 11.648 2.461 1.00 98.75 241 ILE A C 1
ATOM 1856 O O . ILE A 1 241 ? -4.678 12.543 2.983 1.00 98.75 241 ILE A O 1
ATOM 1860 N N . ALA A 1 242 ? -3.617 11.698 1.189 1.00 98.31 242 ALA A N 1
ATOM 1861 C CA . ALA A 1 242 ? -3.810 12.867 0.336 1.00 98.31 242 ALA A CA 1
ATOM 1862 C C . ALA A 1 242 ? -5.234 12.953 -0.232 1.00 98.31 242 ALA A C 1
ATOM 1864 O O . ALA A 1 242 ? -5.808 14.038 -0.312 1.00 98.31 242 ALA A O 1
ATOM 1865 N N . ALA A 1 243 ? -5.823 11.820 -0.625 1.00 97.75 243 ALA A N 1
ATOM 1866 C CA . ALA A 1 243 ? -7.206 11.767 -1.093 1.00 97.75 243 ALA A CA 1
ATOM 1867 C C . ALA A 1 243 ? -7.777 10.351 -1.016 1.00 97.75 243 ALA A C 1
ATOM 1869 O O . ALA A 1 243 ? -7.078 9.411 -1.370 1.00 97.75 243 ALA A O 1
ATOM 1870 N N . ILE A 1 244 ? -9.050 10.214 -0.633 1.00 97.19 244 ILE A N 1
ATOM 1871 C CA . ILE A 1 244 ? -9.814 8.958 -0.678 1.00 97.19 244 ILE A CA 1
ATOM 1872 C C . ILE A 1 244 ? -11.125 9.225 -1.418 1.00 97.19 244 ILE A C 1
ATOM 1874 O O . ILE A 1 244 ? -11.915 10.066 -0.985 1.00 97.19 244 ILE A O 1
ATOM 1878 N N . ARG A 1 245 ? -11.328 8.543 -2.543 1.00 95.31 245 ARG A N 1
ATOM 1879 C CA . ARG A 1 245 ? -12.476 8.692 -3.443 1.00 95.31 245 ARG A CA 1
ATOM 1880 C C . ARG A 1 245 ? -12.985 7.323 -3.889 1.00 95.31 245 ARG A C 1
ATOM 1882 O O . ARG A 1 245 ? -12.415 6.297 -3.530 1.00 95.31 245 ARG A O 1
ATOM 1889 N N . ASP A 1 246 ? -14.081 7.331 -4.630 1.00 93.31 246 ASP A N 1
ATOM 1890 C CA . ASP A 1 246 ? -14.660 6.165 -5.299 1.00 93.31 246 ASP A CA 1
ATOM 1891 C C . ASP A 1 246 ? -13.761 5.600 -6.401 1.00 93.31 246 ASP A C 1
ATOM 1893 O O . ASP A 1 246 ? -13.725 4.391 -6.569 1.00 93.31 246 ASP A O 1
ATOM 1897 N N . ASP A 1 247 ? -13.004 6.440 -7.105 1.00 92.25 247 ASP A N 1
ATOM 1898 C CA . ASP A 1 247 ? -12.119 6.016 -8.194 1.00 92.25 247 ASP A CA 1
ATOM 1899 C C . ASP A 1 247 ? -10.689 5.683 -7.743 1.00 92.25 247 ASP A C 1
ATOM 1901 O O . ASP A 1 247 ? -10.046 4.796 -8.307 1.00 92.25 247 ASP A O 1
ATOM 1905 N N . ALA A 1 248 ? -10.191 6.382 -6.720 1.00 97.25 248 ALA A N 1
ATOM 1906 C CA . ALA A 1 248 ? -8.821 6.236 -6.255 1.00 97.25 248 ALA A CA 1
ATOM 1907 C C . ALA A 1 248 ? -8.626 6.549 -4.766 1.00 97.25 248 ALA A C 1
ATOM 1909 O O . ALA A 1 248 ? -9.315 7.380 -4.168 1.00 97.25 248 ALA A O 1
ATOM 1910 N N . ALA A 1 249 ? -7.582 5.959 -4.192 1.00 98.50 249 ALA A N 1
ATOM 1911 C CA . ALA A 1 249 ? -7.004 6.367 -2.918 1.00 98.50 249 ALA A CA 1
ATOM 1912 C C . ALA A 1 249 ? -5.528 6.740 -3.110 1.00 98.50 249 ALA A C 1
ATOM 1914 O O . ALA A 1 249 ? -4.798 6.037 -3.800 1.00 98.50 249 ALA A O 1
ATOM 1915 N N . VAL A 1 250 ? -5.088 7.851 -2.519 1.00 98.81 250 VAL A N 1
ATOM 1916 C CA . VAL A 1 250 ? -3.784 8.475 -2.780 1.00 98.81 250 VAL A CA 1
ATOM 1917 C C . VAL A 1 250 ? -3.039 8.732 -1.478 1.00 98.81 250 VAL A C 1
ATOM 1919 O O . VAL A 1 250 ? -3.587 9.332 -0.549 1.00 98.81 250 VAL A O 1
ATOM 1922 N N . LEU A 1 251 ? -1.771 8.329 -1.449 1.00 98.88 251 LEU A N 1
ATOM 1923 C CA . LEU A 1 251 ? -0.849 8.525 -0.337 1.00 98.88 251 LEU A CA 1
ATOM 1924 C C . LEU A 1 251 ? 0.389 9.291 -0.807 1.00 98.88 251 LEU A C 1
ATOM 1926 O O . LEU A 1 251 ? 1.027 8.899 -1.785 1.00 98.88 251 LEU A O 1
ATOM 1930 N N . ASP A 1 252 ? 0.755 10.346 -0.083 1.00 98.88 252 ASP A N 1
ATOM 1931 C CA . ASP A 1 252 ? 2.021 11.055 -0.276 1.00 98.88 252 ASP A CA 1
ATOM 1932 C C . ASP A 1 252 ? 3.046 10.555 0.744 1.00 98.88 252 ASP A C 1
ATOM 1934 O O . ASP A 1 252 ? 2.778 10.547 1.948 1.00 98.88 252 ASP A O 1
ATOM 1938 N N . VAL A 1 253 ? 4.214 10.128 0.262 1.00 98.81 253 VAL A N 1
ATOM 1939 C CA . VAL A 1 253 ? 5.262 9.517 1.085 1.00 98.81 253 VAL A CA 1
ATOM 1940 C C . VAL A 1 253 ? 6.514 10.382 1.077 1.00 98.81 253 VAL A C 1
ATOM 1942 O O . VAL A 1 253 ? 6.944 10.842 0.018 1.00 98.81 253 VAL A O 1
ATOM 1945 N N . THR A 1 254 ? 7.124 10.572 2.247 1.00 98.62 254 THR A N 1
ATOM 1946 C CA . THR A 1 254 ? 8.415 11.256 2.404 1.00 98.62 254 THR A CA 1
ATOM 1947 C C . THR A 1 254 ? 9.365 10.492 3.322 1.00 98.62 254 THR A C 1
ATOM 1949 O O . THR A 1 254 ? 8.925 9.746 4.198 1.00 98.62 254 THR A O 1
ATOM 1952 N N . PHE A 1 255 ? 10.671 10.697 3.137 1.00 98.19 255 PHE A N 1
ATOM 1953 C CA . PHE A 1 255 ? 11.732 10.135 3.974 1.00 98.19 255 PHE A CA 1
ATOM 1954 C C . PHE A 1 255 ? 12.689 11.210 4.489 1.00 98.19 255 PHE A C 1
ATOM 1956 O O . PHE A 1 255 ? 13.029 12.148 3.767 1.00 98.19 255 PHE A O 1
ATOM 1963 N N . ASP A 1 256 ? 13.152 11.026 5.724 1.00 95.31 256 ASP A N 1
ATOM 1964 C CA . ASP A 1 256 ? 14.210 11.821 6.347 1.00 95.31 256 ASP A CA 1
ATOM 1965 C C . ASP A 1 256 ? 15.129 10.917 7.200 1.00 95.31 256 ASP A C 1
ATOM 1967 O O . ASP A 1 256 ? 14.691 10.399 8.234 1.00 95.31 256 ASP A O 1
ATOM 1971 N N . PRO A 1 257 ? 16.391 10.677 6.798 1.00 95.50 257 PRO A N 1
ATOM 1972 C CA . PRO A 1 257 ? 17.021 11.149 5.564 1.00 95.50 257 PRO A CA 1
ATOM 1973 C C . PRO A 1 257 ? 16.416 10.484 4.307 1.00 95.50 257 PRO A C 1
ATOM 1975 O O . PRO A 1 257 ? 15.695 9.490 4.429 1.00 95.50 257 PRO A O 1
ATOM 1978 N N . PRO A 1 258 ? 16.722 10.984 3.092 1.00 96.56 258 PRO A N 1
ATOM 1979 C CA . PRO A 1 258 ? 16.350 10.317 1.846 1.00 96.56 258 PRO A CA 1
ATOM 1980 C C . PRO A 1 258 ? 16.828 8.859 1.775 1.00 96.56 258 PRO A C 1
ATOM 1982 O O . PRO A 1 258 ? 17.796 8.468 2.430 1.00 96.56 258 PRO A O 1
ATOM 1985 N N . ALA A 1 259 ? 16.172 8.065 0.929 1.00 96.06 259 ALA A N 1
ATOM 1986 C CA . ALA A 1 259 ? 16.431 6.641 0.768 1.00 96.06 259 ALA A CA 1
ATOM 1987 C C . ALA A 1 259 ? 17.907 6.320 0.467 1.00 96.06 259 ALA A C 1
ATOM 1989 O O . ALA A 1 259 ? 18.570 6.991 -0.329 1.00 96.06 259 ALA A O 1
ATOM 1990 N N . GLY A 1 260 ? 18.404 5.245 1.082 1.00 93.50 260 GLY A N 1
ATOM 1991 C CA . GLY A 1 260 ? 19.733 4.690 0.829 1.00 93.50 260 GLY A CA 1
ATOM 1992 C C . GLY A 1 260 ? 19.790 3.801 -0.419 1.00 93.50 260 GLY A C 1
ATOM 1993 O O . GLY A 1 260 ? 18.999 3.937 -1.348 1.00 93.50 260 GLY A O 1
ATOM 1994 N N . SER A 1 261 ? 20.749 2.875 -0.446 1.00 92.19 261 SER A N 1
ATOM 1995 C CA . SER A 1 261 ? 20.965 1.943 -1.567 1.00 92.19 261 SER A CA 1
ATOM 1996 C C . SER A 1 261 ? 20.103 0.676 -1.523 1.00 92.19 261 SER A C 1
ATOM 1998 O O . SER A 1 261 ? 20.030 -0.040 -2.517 1.00 92.19 261 SER A O 1
ATOM 2000 N N . ILE A 1 262 ? 19.469 0.381 -0.389 1.00 95.06 262 ILE A N 1
ATOM 2001 C CA . ILE A 1 262 ? 18.532 -0.741 -0.246 1.00 95.06 262 ILE A CA 1
ATOM 2002 C C . ILE A 1 262 ? 17.132 -0.351 -0.752 1.00 95.06 262 ILE A C 1
ATOM 2004 O O . ILE A 1 262 ? 16.850 0.846 -0.873 1.00 95.06 262 ILE A O 1
ATOM 2008 N N . PRO A 1 263 ? 16.242 -1.321 -1.045 1.00 98.00 263 PRO A N 1
ATOM 2009 C CA . PRO A 1 263 ? 14.877 -1.012 -1.454 1.00 98.00 263 PRO A CA 1
ATOM 2010 C C . PRO A 1 263 ? 14.168 -0.125 -0.425 1.00 98.00 263 PRO A C 1
ATOM 2012 O O . PRO A 1 263 ? 14.166 -0.433 0.768 1.00 98.00 263 PRO A O 1
ATOM 2015 N N . PHE A 1 264 ? 13.575 0.971 -0.902 1.00 98.25 264 PHE A N 1
ATOM 2016 C CA . PHE A 1 264 ? 12.834 1.928 -0.069 1.00 98.25 264 PHE A CA 1
ATOM 2017 C C . PHE A 1 264 ? 11.322 1.692 -0.112 1.00 98.25 264 PHE A C 1
ATOM 2019 O O . PHE A 1 264 ? 10.575 2.226 0.709 1.00 98.25 264 PHE A O 1
ATOM 2026 N N . ALA A 1 265 ? 10.861 0.948 -1.114 1.00 98.75 265 ALA A N 1
ATOM 2027 C CA . ALA A 1 265 ? 9.483 0.530 -1.266 1.00 98.75 265 ALA A CA 1
ATOM 2028 C C . ALA A 1 265 ? 9.426 -0.797 -2.025 1.00 98.75 265 ALA A C 1
ATOM 2030 O O . ALA A 1 265 ? 10.369 -1.170 -2.728 1.00 98.75 265 ALA A O 1
ATOM 2031 N N . ALA A 1 266 ? 8.319 -1.516 -1.888 1.00 98.75 266 ALA A N 1
ATOM 2032 C CA . ALA A 1 266 ? 8.063 -2.707 -2.684 1.00 98.75 266 ALA A CA 1
ATOM 2033 C C . ALA A 1 266 ? 6.574 -3.016 -2.785 1.00 98.75 266 ALA A C 1
ATOM 2035 O O . ALA A 1 266 ? 5.811 -2.698 -1.873 1.00 98.75 266 ALA A O 1
ATOM 2036 N N . LEU A 1 267 ? 6.199 -3.712 -3.857 1.00 98.69 267 LEU A N 1
ATOM 2037 C CA . LEU A 1 267 ? 4.937 -4.437 -3.959 1.00 98.69 267 LEU A CA 1
ATOM 2038 C C . LEU A 1 267 ? 5.126 -5.869 -3.442 1.00 98.69 267 LEU A C 1
ATOM 2040 O O . LEU A 1 267 ? 6.101 -6.537 -3.799 1.00 98.69 267 LEU A O 1
ATOM 2044 N N . ARG A 1 268 ? 4.160 -6.356 -2.663 1.00 98.19 268 ARG A N 1
ATOM 2045 C CA . ARG A 1 268 ? 4.001 -7.758 -2.261 1.00 98.19 268 ARG A CA 1
ATOM 2046 C C . ARG A 1 268 ? 2.608 -8.227 -2.660 1.00 98.19 268 ARG A C 1
ATOM 2048 O O . ARG A 1 268 ? 1.630 -7.564 -2.333 1.00 98.19 268 ARG A O 1
ATOM 2055 N N . SER A 1 269 ? 2.516 -9.314 -3.411 1.00 98.06 269 SER A N 1
ATOM 2056 C CA . SER A 1 269 ? 1.241 -9.766 -3.972 1.00 98.06 269 SER A CA 1
ATOM 2057 C C . SER A 1 269 ? 1.262 -11.269 -4.253 1.00 98.06 269 SER A C 1
ATOM 2059 O O . SER A 1 269 ? 2.272 -11.940 -4.022 1.00 98.06 269 SER A O 1
ATOM 2061 N N . MET A 1 270 ? 0.157 -11.779 -4.782 1.00 97.25 270 MET A N 1
ATOM 2062 C CA . MET A 1 270 ? -0.089 -13.193 -5.039 1.00 97.25 270 MET A CA 1
ATOM 2063 C C . MET A 1 270 ? -0.378 -13.414 -6.528 1.00 97.25 270 MET A C 1
ATOM 2065 O O . MET A 1 270 ? -1.143 -12.664 -7.142 1.00 97.25 270 MET A O 1
ATOM 2069 N N . PHE A 1 271 ? 0.247 -14.436 -7.115 1.00 97.56 271 PHE A N 1
ATOM 2070 C CA . PHE A 1 271 ? 0.085 -14.834 -8.512 1.00 97.56 271 PHE A CA 1
ATOM 2071 C C . PHE A 1 271 ? 0.342 -16.333 -8.698 1.00 97.56 271 PHE A C 1
ATOM 2073 O O . PHE A 1 271 ? 1.473 -16.802 -8.570 1.00 97.56 271 PHE A O 1
ATOM 2080 N N . VAL A 1 272 ? -0.686 -17.071 -9.114 1.00 97.25 272 VAL A N 1
ATOM 2081 C CA . VAL A 1 272 ? -0.544 -18.444 -9.638 1.00 97.25 272 VAL A CA 1
ATOM 2082 C C . VAL A 1 272 ? -0.707 -18.445 -11.158 1.00 97.25 272 VAL A C 1
ATOM 2084 O O . VAL A 1 272 ? 0.050 -19.080 -11.890 1.00 97.25 272 VAL A O 1
ATOM 2087 N N . ALA A 1 273 ? -1.706 -17.710 -11.638 1.00 96.19 273 ALA A N 1
ATOM 2088 C CA . ALA A 1 273 ? -2.024 -17.516 -13.046 1.00 96.19 273 ALA A CA 1
ATOM 2089 C C . ALA A 1 273 ? -2.811 -16.203 -13.197 1.00 96.19 273 ALA A C 1
ATOM 2091 O O . ALA A 1 273 ? -3.348 -15.712 -12.206 1.00 96.19 273 ALA A O 1
ATOM 2092 N N . PRO A 1 274 ? -2.975 -15.646 -14.411 1.00 95.88 274 PRO A N 1
ATOM 2093 C CA . PRO A 1 274 ? -3.706 -14.389 -14.598 1.00 95.88 274 PRO A CA 1
ATOM 2094 C C . PRO A 1 274 ? -5.134 -14.370 -14.019 1.00 95.88 274 PRO A C 1
ATOM 2096 O O . PRO A 1 274 ? -5.607 -13.323 -13.595 1.00 95.88 274 PRO A O 1
ATOM 2099 N N . GLN A 1 275 ? -5.816 -15.521 -13.962 1.00 95.00 275 GLN A N 1
ATOM 2100 C CA . GLN A 1 275 ? -7.165 -15.659 -13.389 1.00 95.00 275 GLN A CA 1
ATOM 2101 C C . GLN A 1 275 ? -7.160 -15.980 -11.880 1.00 95.00 275 GLN A C 1
ATOM 2103 O O . GLN A 1 275 ? -8.227 -16.182 -11.302 1.00 95.00 275 GLN A O 1
ATOM 2108 N N . VAL A 1 276 ? -5.984 -16.098 -11.259 1.00 95.81 276 VAL A N 1
ATOM 2109 C CA . VAL A 1 276 ? -5.755 -16.462 -9.849 1.00 95.81 276 VAL A CA 1
ATOM 2110 C C . VAL A 1 276 ? -4.597 -15.621 -9.319 1.00 95.81 276 VAL A C 1
ATOM 2112 O O . VAL A 1 276 ? -3.469 -16.096 -9.154 1.00 95.81 276 VAL A O 1
ATOM 2115 N N . ALA A 1 277 ? -4.862 -14.331 -9.169 1.00 96.69 277 ALA A N 1
ATOM 2116 C CA . ALA A 1 277 ? -3.863 -13.360 -8.767 1.00 96.69 277 ALA A CA 1
ATOM 2117 C C . ALA A 1 277 ? -4.505 -12.103 -8.186 1.00 96.69 277 ALA A C 1
ATOM 2119 O O . ALA A 1 277 ? -5.572 -11.677 -8.630 1.00 96.69 277 ALA A O 1
ATOM 2120 N N . ASP A 1 278 ? -3.781 -11.446 -7.295 1.00 97.19 278 ASP A N 1
ATOM 2121 C CA . ASP A 1 278 ? -4.039 -10.059 -6.906 1.00 97.19 278 ASP A CA 1
ATOM 2122 C C . ASP A 1 278 ? -3.342 -9.081 -7.862 1.00 97.19 278 ASP A C 1
ATOM 2124 O O . ASP A 1 278 ? -3.792 -7.960 -8.074 1.00 97.19 278 ASP A O 1
ATOM 2128 N N . THR A 1 279 ? -2.250 -9.510 -8.495 1.00 97.75 279 THR A N 1
ATOM 2129 C CA . THR A 1 279 ? -1.514 -8.750 -9.512 1.00 97.75 279 THR A CA 1
ATOM 2130 C C . THR A 1 279 ? -0.998 -9.701 -10.580 1.00 97.75 279 THR A C 1
ATOM 2132 O O . THR A 1 279 ? -0.334 -10.681 -10.264 1.00 97.75 279 THR A O 1
ATOM 2135 N N . ALA A 1 280 ? -1.275 -9.403 -11.850 1.00 97.88 280 ALA A N 1
ATOM 2136 C CA . ALA A 1 280 ? -0.869 -10.234 -12.985 1.00 97.88 280 ALA A CA 1
ATOM 2137 C C . ALA A 1 280 ? 0.077 -9.514 -13.953 1.00 97.88 280 ALA A C 1
ATOM 2139 O O . ALA A 1 280 ? 0.804 -10.164 -14.702 1.00 97.88 280 ALA A O 1
ATOM 2140 N N . GLU A 1 281 ? 0.083 -8.183 -13.942 1.00 97.81 281 GLU A N 1
ATOM 2141 C CA . GLU A 1 281 ? 0.767 -7.349 -14.924 1.00 97.81 281 GLU A CA 1
ATOM 2142 C C . GLU A 1 281 ? 1.512 -6.200 -14.244 1.00 97.81 281 GLU A C 1
ATOM 2144 O O . GLU A 1 281 ? 1.093 -5.687 -13.202 1.00 97.81 281 GLU A O 1
ATOM 2149 N N . VAL A 1 282 ? 2.600 -5.766 -14.881 1.00 98.50 282 VAL A N 1
ATOM 2150 C CA . VAL A 1 282 ? 3.313 -4.531 -14.539 1.00 98.50 282 VAL A CA 1
ATOM 2151 C C . VAL A 1 282 ? 3.340 -3.633 -15.757 1.00 98.50 282 VAL A C 1
ATOM 2153 O O . VAL A 1 282 ? 3.743 -4.060 -16.840 1.00 98.50 282 VAL A O 1
ATOM 2156 N N . ARG A 1 283 ? 2.933 -2.380 -15.562 1.00 98.12 283 ARG A N 1
ATOM 2157 C CA . ARG A 1 283 ? 3.051 -1.294 -16.533 1.00 98.12 283 ARG A CA 1
ATOM 2158 C C . ARG A 1 283 ? 4.038 -0.269 -15.989 1.00 98.12 283 ARG A C 1
ATOM 2160 O O . ARG A 1 283 ? 3.877 0.159 -14.852 1.00 98.12 283 ARG A O 1
ATOM 2167 N N . TRP A 1 284 ? 5.037 0.153 -16.755 1.00 98.31 284 TRP A N 1
ATOM 2168 C CA . TRP A 1 284 ? 5.995 1.169 -16.299 1.00 98.31 284 TRP A CA 1
ATOM 2169 C C . TRP A 1 284 ? 6.331 2.176 -17.387 1.00 98.31 284 TRP A C 1
ATOM 2171 O O . TRP A 1 284 ? 6.233 1.884 -18.577 1.00 98.31 284 TRP A O 1
ATOM 2181 N N . GLN A 1 285 ? 6.734 3.365 -16.956 1.00 97.50 285 GLN A N 1
ATOM 2182 C CA . GLN A 1 285 ? 7.138 4.470 -17.810 1.00 97.50 285 GLN A CA 1
ATOM 2183 C C . GLN A 1 285 ? 8.559 4.909 -17.417 1.00 97.50 285 GLN A C 1
ATOM 2185 O O . GLN A 1 285 ? 8.739 5.395 -16.294 1.00 97.50 285 GLN A O 1
ATOM 2190 N N . PRO A 1 286 ? 9.573 4.758 -18.292 1.00 94.19 286 PRO A N 1
ATOM 2191 C CA . PRO A 1 286 ? 10.958 5.112 -17.960 1.00 94.19 286 PRO A CA 1
ATOM 2192 C C . PRO A 1 286 ? 11.176 6.610 -17.721 1.00 94.19 286 PRO A C 1
ATOM 2194 O O . PRO A 1 286 ? 11.932 6.989 -16.825 1.00 94.19 286 PRO A O 1
ATOM 2197 N N . GLY A 1 287 ? 10.458 7.456 -18.463 1.00 92.19 287 GLY A N 1
ATOM 2198 C CA . GLY A 1 287 ? 10.498 8.909 -18.345 1.00 92.19 287 GLY A CA 1
ATOM 2199 C C . GLY A 1 287 ? 9.188 9.565 -18.772 1.00 92.19 287 GLY A C 1
ATOM 2200 O O . GLY A 1 287 ? 8.441 8.997 -19.559 1.00 92.19 287 GLY A O 1
ATOM 2201 N N . ALA A 1 288 ? 8.904 10.777 -18.286 1.00 88.31 288 ALA A N 1
ATOM 2202 C CA . ALA A 1 288 ? 7.619 11.458 -18.509 1.00 88.31 288 ALA A CA 1
ATOM 2203 C C . ALA A 1 288 ? 7.190 11.610 -19.989 1.00 88.31 288 ALA A C 1
ATOM 2205 O O . ALA A 1 288 ? 5.998 11.711 -20.270 1.00 88.31 288 ALA A O 1
ATOM 2206 N N . ALA A 1 289 ? 8.142 11.634 -20.928 1.00 90.06 289 ALA A N 1
ATOM 2207 C CA . ALA A 1 289 ? 7.884 11.732 -22.368 1.00 90.06 289 ALA A CA 1
ATOM 2208 C C . ALA A 1 289 ? 7.888 10.373 -23.100 1.00 90.06 289 ALA A C 1
ATOM 2210 O O . ALA A 1 289 ? 7.696 10.329 -24.314 1.00 90.06 289 ALA A O 1
ATOM 2211 N N . GLU A 1 290 ? 8.133 9.274 -22.390 1.00 93.88 290 GLU A N 1
ATOM 2212 C CA . GLU A 1 290 ? 8.226 7.927 -22.954 1.00 93.88 290 GLU A CA 1
ATOM 2213 C C . GLU A 1 290 ? 6.894 7.175 -22.814 1.00 93.88 290 GLU A C 1
ATOM 2215 O O . GLU A 1 290 ? 6.127 7.456 -21.892 1.00 93.88 290 GLU A O 1
ATOM 2220 N N . PRO A 1 291 ? 6.568 6.230 -23.712 1.00 94.69 291 PRO A N 1
ATOM 2221 C CA . PRO A 1 291 ? 5.353 5.433 -23.586 1.00 94.69 291 PRO A CA 1
ATOM 2222 C C . PRO A 1 291 ? 5.436 4.444 -22.414 1.00 94.69 291 PRO A C 1
ATOM 2224 O O . PRO A 1 291 ? 6.520 4.054 -21.976 1.00 94.69 291 PRO A O 1
ATOM 2227 N N . PHE A 1 292 ? 4.273 3.983 -21.947 1.00 95.81 292 PHE A N 1
ATOM 2228 C CA . PHE A 1 292 ? 4.215 2.858 -21.019 1.00 95.81 292 PHE A CA 1
ATOM 2229 C C . PHE A 1 292 ? 4.590 1.553 -21.726 1.00 95.81 292 PHE A C 1
ATOM 2231 O O . PHE A 1 292 ? 4.079 1.247 -22.804 1.00 95.81 292 PHE A O 1
ATOM 2238 N N . SER A 1 293 ? 5.440 0.766 -21.075 1.00 97.12 293 SER A N 1
ATOM 2239 C CA . SER A 1 293 ? 5.676 -0.643 -21.393 1.00 97.12 293 SER A CA 1
ATOM 2240 C C . SER A 1 293 ? 4.836 -1.525 -20.473 1.00 97.12 293 SER A C 1
ATOM 2242 O O . SER A 1 293 ? 4.509 -1.110 -19.361 1.00 97.12 293 SER A O 1
ATOM 2244 N N . GLN A 1 294 ? 4.475 -2.728 -20.927 1.00 97.19 294 GLN A N 1
ATOM 2245 C CA . GLN A 1 294 ? 3.683 -3.687 -20.155 1.00 97.19 294 GLN A CA 1
ATOM 2246 C C . GLN A 1 294 ? 4.206 -5.112 -20.342 1.00 97.19 294 GLN A C 1
ATOM 2248 O O . GLN A 1 294 ? 4.448 -5.540 -21.469 1.00 97.19 294 GLN A O 1
ATOM 2253 N N . VAL A 1 295 ? 4.307 -5.858 -19.240 1.00 98.19 295 VAL A N 1
ATOM 2254 C CA . VAL A 1 295 ? 4.625 -7.296 -19.220 1.00 98.19 295 VAL A CA 1
ATOM 2255 C C . VAL A 1 295 ? 3.807 -8.017 -18.148 1.00 98.19 295 VAL A C 1
ATOM 2257 O O . VAL A 1 295 ? 3.245 -7.380 -17.252 1.00 98.19 295 VAL A O 1
ATOM 2260 N N . ALA A 1 296 ? 3.749 -9.350 -18.217 1.00 98.06 296 ALA A N 1
ATOM 2261 C CA . ALA A 1 296 ? 3.263 -10.147 -17.096 1.00 98.06 296 ALA A CA 1
ATOM 2262 C C . ALA A 1 296 ? 4.194 -9.966 -15.888 1.00 98.06 296 ALA A C 1
ATOM 2264 O O . ALA A 1 296 ? 5.407 -9.833 -16.045 1.00 98.06 296 ALA A O 1
ATOM 2265 N N . VAL A 1 297 ? 3.649 -9.988 -14.672 1.00 97.94 297 VAL A N 1
ATOM 2266 C CA . VAL A 1 297 ? 4.420 -9.682 -13.455 1.00 97.94 297 VAL A CA 1
ATOM 2267 C C . VAL A 1 297 ? 5.606 -10.616 -13.233 1.00 97.94 297 VAL A C 1
ATOM 2269 O O . VAL A 1 297 ? 6.659 -10.187 -12.764 1.00 97.94 297 VAL A O 1
ATOM 2272 N N . MET A 1 298 ? 5.478 -11.871 -13.656 1.00 97.88 298 MET A N 1
ATOM 2273 C CA . MET A 1 298 ? 6.553 -12.859 -13.569 1.00 97.88 298 MET A CA 1
ATOM 2274 C C . MET A 1 298 ? 7.666 -12.629 -14.602 1.00 97.88 298 MET A C 1
ATOM 2276 O O . MET A 1 298 ? 8.788 -13.076 -14.386 1.00 97.88 298 MET A O 1
ATOM 2280 N N . ASP A 1 299 ? 7.382 -11.895 -15.680 1.00 98.06 299 ASP A N 1
ATOM 2281 C CA . ASP A 1 299 ? 8.316 -11.634 -16.782 1.00 98.06 299 ASP A CA 1
ATOM 2282 C C . ASP A 1 299 ? 9.054 -10.293 -16.638 1.00 98.06 299 ASP A C 1
ATOM 2284 O O . ASP A 1 299 ? 9.939 -9.987 -17.444 1.00 98.06 299 ASP A O 1
ATOM 2288 N N . LEU A 1 300 ? 8.712 -9.484 -15.623 1.00 98.00 300 LEU A N 1
ATOM 2289 C CA . LEU A 1 300 ? 9.381 -8.212 -15.355 1.00 98.00 300 LEU A CA 1
ATOM 2290 C C . LEU A 1 300 ? 10.879 -8.447 -15.122 1.00 98.00 300 LEU A C 1
ATOM 2292 O O . LEU A 1 300 ? 11.275 -9.157 -14.193 1.00 98.00 300 LEU A O 1
ATOM 2296 N N . ARG A 1 301 ? 11.703 -7.819 -15.963 1.00 94.94 301 ARG A N 1
ATOM 2297 C CA . ARG A 1 301 ? 13.161 -7.756 -15.816 1.00 94.94 301 ARG A CA 1
ATOM 2298 C C . ARG A 1 301 ? 13.55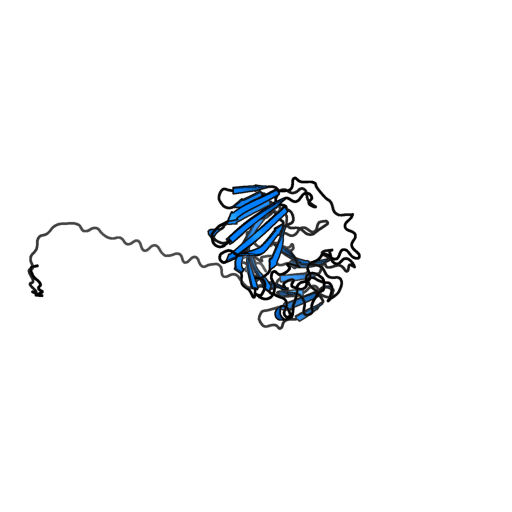0 -6.550 -14.960 1.00 94.94 301 ARG A C 1
ATOM 2300 O O . ARG A 1 301 ? 12.693 -5.781 -14.538 1.00 94.94 301 ARG A O 1
ATOM 2307 N N . ALA A 1 302 ? 14.844 -6.397 -14.688 1.00 92.94 302 ALA A N 1
ATOM 2308 C CA . ALA A 1 302 ? 15.337 -5.167 -14.083 1.00 92.94 302 ALA A CA 1
ATOM 2309 C C . ALA A 1 302 ? 15.083 -3.994 -15.042 1.00 92.94 302 ALA A C 1
ATOM 2311 O O . ALA A 1 302 ? 15.581 -4.003 -16.167 1.00 92.94 302 ALA A O 1
ATOM 2312 N N . GLU A 1 303 ? 14.301 -3.017 -14.595 1.00 96.38 303 GLU A N 1
ATOM 2313 C CA . GLU A 1 303 ? 13.837 -1.889 -15.407 1.00 96.38 303 GLU A CA 1
ATOM 2314 C C . GLU A 1 303 ? 14.012 -0.573 -14.651 1.00 96.38 303 GLU A C 1
ATOM 2316 O O . GLU A 1 303 ? 14.117 -0.556 -13.424 1.00 96.38 303 GLU A O 1
ATOM 2321 N N . ARG A 1 304 ? 14.019 0.555 -15.367 1.00 97.12 304 ARG A N 1
ATOM 2322 C CA . ARG A 1 304 ? 13.993 1.892 -14.754 1.00 97.12 304 ARG A CA 1
ATOM 2323 C C . ARG A 1 304 ? 12.665 2.574 -15.037 1.00 97.12 304 ARG A C 1
ATOM 2325 O O . ARG A 1 304 ? 12.183 2.533 -16.165 1.00 97.12 304 ARG A O 1
ATOM 2332 N N . ALA A 1 305 ? 12.095 3.222 -14.025 1.00 97.50 305 ALA A N 1
ATOM 2333 C CA . ALA A 1 305 ? 10.768 3.816 -14.115 1.00 97.50 305 ALA A CA 1
ATOM 2334 C C . ALA A 1 305 ? 10.645 5.125 -13.321 1.00 97.50 305 ALA A C 1
ATOM 2336 O O . ALA A 1 305 ? 11.045 5.196 -12.162 1.00 97.50 305 ALA A O 1
ATOM 2337 N N . GLN A 1 306 ? 10.037 6.149 -13.923 1.00 97.62 306 GLN A N 1
ATOM 2338 C CA . GLN A 1 306 ? 9.493 7.317 -13.213 1.00 97.62 306 GLN A CA 1
ATOM 2339 C C . GLN A 1 306 ? 8.068 7.068 -12.697 1.00 97.62 306 GLN A C 1
ATOM 2341 O O . GLN A 1 306 ? 7.622 7.737 -11.763 1.00 97.62 306 GLN A O 1
ATOM 2346 N N . ALA A 1 307 ? 7.364 6.099 -13.285 1.00 98.19 307 ALA A N 1
ATOM 2347 C CA . ALA A 1 307 ? 6.064 5.628 -12.830 1.00 98.19 307 ALA A 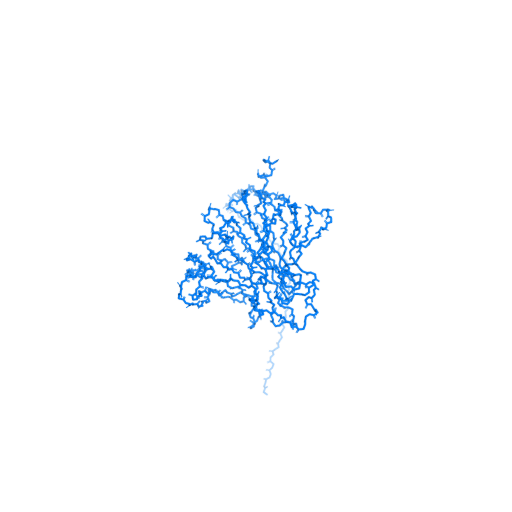CA 1
ATOM 2348 C C . ALA A 1 307 ? 5.920 4.126 -13.094 1.00 98.19 307 ALA A C 1
ATOM 2350 O O . ALA A 1 307 ? 6.332 3.634 -14.145 1.00 98.19 307 ALA A O 1
ATOM 2351 N N . VAL A 1 308 ? 5.309 3.405 -12.160 1.00 98.69 308 VAL A N 1
ATOM 2352 C CA . VAL A 1 308 ? 4.976 1.983 -12.296 1.00 98.69 308 VAL A CA 1
ATOM 2353 C C . VAL A 1 308 ? 3.576 1.725 -11.746 1.00 98.69 308 VAL A C 1
ATOM 2355 O O . VAL A 1 308 ? 3.213 2.291 -10.721 1.00 98.69 308 VAL A O 1
ATOM 2358 N N . ARG A 1 309 ? 2.789 0.883 -12.419 1.00 98.50 309 ARG A N 1
ATOM 2359 C CA . ARG A 1 309 ? 1.479 0.380 -11.987 1.00 98.50 309 ARG A CA 1
ATOM 2360 C C . ARG A 1 309 ? 1.491 -1.142 -12.022 1.00 98.50 309 ARG A C 1
ATOM 2362 O O . ARG A 1 309 ? 1.897 -1.748 -13.010 1.00 98.50 309 ARG A O 1
ATOM 2369 N N . PHE A 1 310 ? 1.018 -1.734 -10.942 1.00 98.69 310 PHE A N 1
ATOM 2370 C CA . PHE A 1 310 ? 0.848 -3.160 -10.735 1.00 98.69 310 PHE A CA 1
ATOM 2371 C C . PHE A 1 310 ? -0.643 -3.449 -10.721 1.00 98.69 310 PHE A C 1
ATOM 2373 O O . PHE A 1 310 ? -1.378 -2.783 -9.996 1.00 98.69 310 PHE A O 1
ATOM 2380 N N . GLY A 1 311 ? -1.096 -4.392 -11.538 1.00 97.38 311 GLY A N 1
ATOM 2381 C CA . GLY A 1 311 ? -2.527 -4.587 -11.703 1.00 97.38 311 GLY A CA 1
ATOM 2382 C C . GLY A 1 311 ? -2.913 -5.798 -12.523 1.00 97.38 311 GLY A C 1
ATOM 2383 O O . GLY A 1 311 ? -2.128 -6.742 -12.686 1.00 97.38 311 GLY A O 1
ATOM 2384 N N . ARG A 1 312 ? -4.153 -5.784 -13.014 1.00 95.31 312 ARG A N 1
ATOM 2385 C CA . ARG A 1 312 ? -4.738 -6.872 -13.810 1.00 95.31 312 ARG A CA 1
ATOM 2386 C C . ARG A 1 312 ? -5.651 -6.315 -14.899 1.00 95.31 312 ARG A C 1
ATOM 2388 O O . ARG A 1 312 ? -6.504 -5.482 -14.616 1.00 95.31 312 ARG A O 1
ATOM 2395 N N . SER A 1 313 ? -5.556 -6.857 -16.113 1.00 93.94 313 SER A N 1
ATOM 2396 C CA . SER A 1 313 ? -6.507 -6.541 -17.192 1.00 93.94 313 SER A CA 1
ATOM 2397 C C . SER A 1 313 ? -7.700 -7.503 -17.259 1.00 93.94 313 SER A C 1
ATOM 2399 O O . SER A 1 313 ? -8.651 -7.251 -17.997 1.00 93.94 313 SER A O 1
ATOM 2401 N N . ILE A 1 314 ? -7.665 -8.614 -16.512 1.00 94.31 314 ILE A N 1
ATOM 2402 C CA . ILE A 1 314 ? -8.735 -9.621 -16.488 1.00 94.31 314 ILE A CA 1
ATOM 2403 C C . ILE A 1 314 ? -9.192 -9.938 -15.055 1.00 94.31 314 ILE A C 1
ATOM 2405 O O . ILE A 1 314 ? -8.371 -9.864 -14.134 1.00 94.31 314 ILE A O 1
ATOM 2409 N N . PRO A 1 315 ? -10.467 -10.329 -14.854 1.00 94.94 315 PRO A N 1
ATOM 2410 C CA . PRO A 1 315 ? -10.965 -10.742 -13.546 1.00 94.94 315 PRO A CA 1
ATOM 2411 C C . PRO A 1 315 ? -10.237 -11.967 -12.982 1.00 94.94 315 PRO A C 1
ATOM 2413 O O . PRO A 1 315 ? -10.086 -12.990 -13.656 1.00 94.94 315 PRO A O 1
ATOM 2416 N N . SER A 1 316 ? -9.845 -11.870 -11.712 1.00 94.06 316 SER A N 1
ATOM 2417 C CA . SER A 1 316 ? -9.331 -12.985 -10.913 1.00 94.06 316 SER A CA 1
ATOM 2418 C C . SER A 1 316 ? -10.445 -13.619 -10.085 1.00 94.06 316 SER A C 1
ATOM 2420 O O . SER A 1 316 ? -11.352 -12.928 -9.622 1.00 94.06 316 SER A O 1
ATOM 2422 N N . ARG A 1 317 ? -10.353 -14.926 -9.823 1.00 92.50 317 ARG A N 1
ATOM 2423 C CA . ARG A 1 317 ? -11.193 -15.597 -8.814 1.00 92.50 317 ARG A CA 1
ATOM 2424 C C . ARG A 1 317 ? -10.672 -15.455 -7.379 1.00 92.50 317 ARG A C 1
ATOM 2426 O O . ARG A 1 317 ? -11.344 -15.894 -6.456 1.00 92.50 317 ARG A O 1
ATOM 2433 N N . HIS A 1 318 ? -9.487 -14.876 -7.213 1.00 92.69 318 HIS A N 1
ATOM 2434 C CA . HIS A 1 318 ? -8.864 -14.557 -5.933 1.00 92.69 318 HIS A CA 1
ATOM 2435 C C . HIS A 1 318 ? -8.827 -13.028 -5.790 1.00 92.69 318 HIS A C 1
ATOM 2437 O O . HIS A 1 318 ? -8.182 -12.363 -6.605 1.00 92.69 318 HIS A O 1
ATOM 2443 N N . ASN A 1 319 ? -9.607 -12.489 -4.845 1.00 95.38 319 ASN A N 1
ATOM 2444 C CA . ASN A 1 319 ? -9.852 -11.054 -4.637 1.00 95.38 319 ASN A CA 1
ATOM 2445 C C . ASN A 1 319 ? -10.216 -10.320 -5.937 1.00 95.38 319 ASN A C 1
ATOM 2447 O O . ASN A 1 319 ? -9.434 -9.531 -6.481 1.00 95.38 319 ASN A O 1
ATOM 2451 N N . THR A 1 320 ? -11.401 -10.606 -6.479 1.00 95.94 320 THR A N 1
ATOM 2452 C CA . THR A 1 320 ? -11.797 -10.132 -7.817 1.00 95.94 320 THR A CA 1
ATOM 2453 C C . THR A 1 320 ? -11.704 -8.614 -7.953 1.00 95.94 320 THR A C 1
ATOM 2455 O O . THR A 1 320 ? -11.185 -8.137 -8.957 1.00 95.94 320 THR A O 1
ATOM 2458 N N . SER A 1 321 ? -12.108 -7.853 -6.939 1.00 96.44 321 SER A N 1
ATOM 2459 C CA . SER A 1 321 ? -12.054 -6.386 -6.957 1.00 96.44 321 SER A CA 1
ATOM 2460 C C . SER A 1 321 ? -10.724 -5.771 -6.495 1.00 96.44 321 SER A C 1
ATOM 2462 O O . SER A 1 321 ? -10.643 -4.548 -6.413 1.00 96.44 321 SER A O 1
ATOM 2464 N N . ALA A 1 322 ? -9.690 -6.575 -6.194 1.00 97.00 322 ALA A N 1
ATOM 2465 C CA . ALA A 1 322 ? -8.424 -6.044 -5.680 1.00 97.00 322 ALA A CA 1
ATOM 2466 C C . ALA A 1 322 ? -7.869 -4.895 -6.554 1.00 97.00 322 ALA A C 1
ATOM 2468 O O . ALA A 1 322 ? -7.814 -5.037 -7.785 1.00 97.00 322 ALA A O 1
ATOM 2469 N N . PRO A 1 323 ? -7.469 -3.774 -5.932 1.00 97.69 323 PRO A N 1
ATOM 2470 C CA . PRO A 1 323 ? -7.040 -2.578 -6.627 1.00 97.69 323 PRO A CA 1
ATOM 2471 C C . PRO A 1 323 ? -5.698 -2.762 -7.328 1.00 97.69 323 PRO A C 1
ATOM 2473 O O . PRO A 1 323 ? -4.809 -3.486 -6.874 1.00 97.69 323 PRO A O 1
ATOM 2476 N N . ASP A 1 324 ? -5.534 -1.998 -8.397 1.00 98.31 324 ASP A N 1
ATOM 2477 C CA . ASP A 1 324 ? -4.243 -1.756 -9.009 1.00 98.31 324 ASP A CA 1
ATOM 2478 C C . ASP A 1 324 ? -3.466 -0.730 -8.172 1.00 98.31 324 ASP A C 1
ATOM 2480 O O . ASP A 1 324 ? -4.012 0.303 -7.781 1.00 98.31 324 ASP A O 1
ATOM 2484 N N . LEU A 1 325 ? -2.177 -0.979 -7.937 1.00 98.81 325 LEU A N 1
ATOM 2485 C CA . LEU A 1 325 ? -1.299 -0.097 -7.166 1.00 98.81 325 LEU A CA 1
ATOM 2486 C C . LEU A 1 325 ? -0.280 0.590 -8.070 1.00 98.81 325 LEU A C 1
ATOM 2488 O O . LEU A 1 325 ? 0.456 -0.070 -8.801 1.00 98.81 325 LEU A O 1
ATOM 2492 N N . ALA A 1 326 ? -0.187 1.914 -7.990 1.00 98.62 326 ALA A N 1
ATOM 2493 C CA . ALA A 1 326 ? 0.780 2.717 -8.722 1.00 98.62 326 ALA A CA 1
ATOM 2494 C C . ALA A 1 326 ? 1.761 3.431 -7.787 1.00 98.62 326 ALA A C 1
ATOM 2496 O O . ALA A 1 326 ? 1.370 3.932 -6.739 1.00 98.62 326 ALA A O 1
ATOM 2497 N N . PHE A 1 327 ? 3.024 3.517 -8.204 1.00 98.81 327 PHE A N 1
ATOM 2498 C CA . PHE A 1 327 ? 4.098 4.256 -7.544 1.00 98.81 327 PHE A CA 1
ATOM 2499 C C . PHE A 1 327 ? 4.702 5.227 -8.553 1.00 98.81 327 PHE A C 1
ATOM 2501 O O . PHE A 1 327 ? 5.138 4.812 -9.630 1.00 98.81 327 PHE A O 1
ATOM 2508 N N . HIS A 1 328 ? 4.715 6.519 -8.236 1.00 98.56 328 HIS A N 1
ATOM 2509 C CA . HIS A 1 328 ? 5.169 7.545 -9.176 1.00 98.56 328 HIS A CA 1
ATOM 2510 C C . HIS A 1 328 ? 5.575 8.842 -8.473 1.00 98.56 328 HIS A C 1
ATOM 2512 O O . HIS A 1 328 ? 5.622 8.916 -7.244 1.00 98.56 328 HIS A O 1
ATOM 2518 N N . ALA A 1 329 ? 5.898 9.866 -9.267 1.00 97.31 329 ALA A N 1
ATOM 2519 C CA . ALA A 1 329 ? 6.313 11.185 -8.792 1.00 97.31 329 ALA A CA 1
ATOM 2520 C C . ALA A 1 329 ? 7.525 11.135 -7.841 1.00 97.31 329 ALA A C 1
ATOM 2522 O O . ALA A 1 329 ? 7.612 11.920 -6.894 1.00 97.31 329 ALA A O 1
ATOM 2523 N N . PHE A 1 330 ? 8.466 10.218 -8.104 1.00 98.00 330 PHE A N 1
ATOM 2524 C CA . PHE A 1 330 ? 9.695 10.089 -7.325 1.00 98.00 330 PHE A CA 1
ATOM 2525 C C . PHE A 1 330 ? 10.539 11.354 -7.429 1.00 98.00 330 PHE A C 1
ATOM 2527 O O . PHE A 1 330 ? 10.766 11.890 -8.517 1.00 98.00 330 PHE A O 1
ATOM 2534 N N . LYS A 1 331 ? 11.035 11.809 -6.285 1.00 96.62 331 LYS A N 1
ATOM 2535 C CA . LYS A 1 331 ? 11.755 13.069 -6.135 1.00 96.62 331 LYS A CA 1
ATOM 2536 C C . LYS A 1 331 ? 13.010 12.872 -5.305 1.00 96.62 331 LYS A C 1
ATOM 2538 O O . LYS A 1 331 ? 12.957 12.232 -4.256 1.00 96.62 331 LYS A O 1
ATOM 2543 N N . ILE A 1 332 ? 14.112 13.469 -5.746 1.00 93.94 332 ILE A N 1
ATOM 2544 C CA . ILE A 1 332 ? 15.351 13.592 -4.967 1.00 93.94 332 ILE A CA 1
ATOM 2545 C C . ILE A 1 332 ? 15.541 15.031 -4.486 1.00 93.94 332 ILE A C 1
ATOM 2547 O O . ILE A 1 332 ? 15.090 15.976 -5.142 1.00 93.94 332 ILE A O 1
ATOM 2551 N N . LEU A 1 333 ? 16.219 15.203 -3.349 1.00 83.62 333 LEU A N 1
ATOM 2552 C CA . LEU A 1 333 ? 16.613 16.531 -2.874 1.00 83.62 333 LEU A CA 1
ATOM 2553 C C . LEU A 1 333 ? 17.789 17.082 -3.709 1.00 83.62 333 LEU A C 1
ATOM 2555 O O . LEU A 1 333 ? 18.677 16.307 -4.083 1.00 83.62 333 LEU A O 1
ATOM 2559 N N . PRO A 1 334 ? 17.850 18.402 -3.971 1.00 69.62 334 PRO A N 1
ATOM 2560 C CA . PRO A 1 334 ? 18.903 19.027 -4.779 1.00 69.62 334 PRO A CA 1
ATOM 2561 C C . PRO A 1 334 ? 20.330 18.762 -4.293 1.00 69.62 334 PRO A C 1
ATOM 2563 O O . PRO A 1 334 ? 21.229 18.591 -5.116 1.00 69.62 334 PRO A O 1
ATOM 2566 N N . ALA A 1 335 ? 20.549 18.701 -2.976 1.00 67.25 335 ALA A N 1
ATOM 2567 C CA . ALA A 1 335 ? 21.860 18.393 -2.405 1.00 67.25 335 ALA A CA 1
ATOM 2568 C C . ALA A 1 335 ? 22.381 17.012 -2.845 1.00 67.25 335 ALA A C 1
ATOM 2570 O O . ALA A 1 335 ? 23.553 16.882 -3.178 1.00 67.25 335 ALA A O 1
ATOM 2571 N N . VAL A 1 336 ? 21.494 16.014 -2.943 1.00 63.62 336 VAL A N 1
ATOM 2572 C CA . VAL A 1 336 ? 21.837 14.651 -3.389 1.00 63.62 336 VAL A CA 1
ATOM 2573 C C . VAL A 1 336 ? 21.973 14.573 -4.913 1.00 63.62 336 VAL A C 1
ATOM 2575 O O . VAL A 1 336 ? 22.756 13.782 -5.432 1.00 63.62 336 VAL A O 1
ATOM 2578 N N . ALA A 1 337 ? 21.238 15.410 -5.652 1.00 62.22 337 ALA A N 1
ATOM 2579 C CA . ALA A 1 337 ? 21.302 15.447 -7.112 1.00 62.22 337 ALA A CA 1
ATOM 2580 C C . ALA A 1 337 ? 22.676 15.891 -7.649 1.00 62.22 337 ALA A C 1
ATOM 2582 O O . ALA A 1 337 ? 23.065 15.457 -8.726 1.00 62.22 337 ALA A O 1
ATOM 2583 N N . LYS A 1 338 ? 23.413 16.735 -6.912 1.00 57.75 338 LYS A N 1
ATOM 2584 C CA . LYS A 1 338 ? 24.737 17.248 -7.322 1.00 57.75 338 LYS A CA 1
ATOM 2585 C C . LYS A 1 338 ? 25.880 16.237 -7.174 1.00 57.75 338 LYS A C 1
ATOM 2587 O O . LYS A 1 338 ? 26.956 16.479 -7.710 1.00 57.75 338 LYS A O 1
ATOM 2592 N N . GLU A 1 339 ? 25.666 15.150 -6.436 1.00 55.94 339 GLU A N 1
ATOM 2593 C CA . GLU A 1 339 ? 26.678 14.117 -6.159 1.00 55.94 339 GLU A CA 1
ATOM 2594 C C . GLU A 1 339 ? 26.575 12.899 -7.097 1.00 55.94 339 GLU A C 1
ATOM 2596 O O . GLU A 1 339 ? 27.330 11.938 -6.944 1.00 55.94 339 GLU A O 1
ATOM 2601 N N . ARG A 1 340 ? 25.644 12.929 -8.058 1.00 51.75 340 ARG A N 1
ATOM 2602 C CA . ARG A 1 340 ? 25.415 11.885 -9.067 1.00 51.75 340 ARG A CA 1
ATOM 2603 C C . ARG A 1 340 ? 25.863 12.330 -10.448 1.00 51.75 340 ARG A C 1
ATOM 2605 O O . ARG A 1 340 ? 26.344 11.446 -11.189 1.00 51.75 340 ARG A O 1
#

Radius of gyration: 28.4 Å; chains: 1; bounding box: 87×103×48 Å

Secondary structure (DSSP, 8-state):
--------------------------------------------PEE--EEEEE-----S-TTS--EEEEEE-TTEEEEEEEEE--TTGGG-SS-------TT---TTS--EE---EEEEEEE-SSEEEEEEE-SEES-----EEEETTEEEE--SEEEEEEEETTEEEEEEEEETTTTEEEE-PPPPTTSS------EEEESSEEESSSEEE-EEEEEEEGGGTEEEEEETTS-EEEEEEEEE-SSEEEEEEEEESPP-SS-SEEEEE-EEETTEES--EEEEESSTTSPPEEEEGGG--SEEESEEEEE-SS--SSSTTPPEEEEEEEEE-HHHHTT-